Protein AF-A0A1G1PFK1-F1 (afdb_monomer)

Sequence (217 aa):
MRKALENASRHFDGNDRLTVNTLEAVYGQENSFGVLLGTHGASGAAGHFQFRATTAREYNLHVSKNNDQRFDIDYASSAAARHLKNLDNMFSRKTTVWGTSETVAVKDARERYKFVLGAYNGGQRYVADAQRLAEKAGKNPRLWADVQAFLESADTPESTADQMRQYVETVPLYEIEFAQKSPADKRLKAKEPRREQYSCAKGHWVTIDDHPVYICA

Structure (mmCIF, N/CA/C/O backbone):
data_AF-A0A1G1PFK1-F1
#
_entry.id   AF-A0A1G1PFK1-F1
#
loop_
_atom_site.group_PDB
_atom_site.id
_atom_site.type_symbol
_atom_site.label_atom_id
_atom_site.label_alt_id
_atom_site.label_comp_id
_atom_site.label_asym_id
_atom_site.label_entity_id
_atom_site.label_seq_id
_atom_site.pdbx_PDB_ins_code
_atom_site.Cartn_x
_atom_site.Cartn_y
_atom_site.Cartn_z
_atom_site.occupancy
_atom_site.B_iso_or_equiv
_atom_site.auth_seq_id
_atom_site.auth_comp_id
_atom_site.auth_asym_id
_atom_site.auth_atom_id
_atom_site.pdbx_PDB_model_num
ATOM 1 N N . MET A 1 1 ? 5.612 -6.607 -17.346 1.00 84.88 1 MET A N 1
ATOM 2 C CA . MET A 1 1 ? 4.468 -6.401 -16.426 1.00 84.88 1 MET A CA 1
ATOM 3 C C . MET A 1 1 ? 4.059 -7.652 -15.645 1.00 84.88 1 MET A C 1
ATOM 5 O O . MET A 1 1 ? 4.524 -7.773 -14.528 1.00 84.88 1 MET A O 1
ATOM 9 N N . ARG A 1 2 ? 3.273 -8.614 -16.172 1.00 89.81 2 ARG A N 1
ATOM 10 C CA . ARG A 1 2 ? 2.783 -9.773 -15.372 1.00 89.81 2 ARG A CA 1
ATOM 11 C C . ARG A 1 2 ? 3.876 -10.489 -14.567 1.00 89.81 2 ARG A C 1
ATOM 13 O O . ARG A 1 2 ? 3.731 -10.660 -13.366 1.00 89.81 2 ARG A O 1
ATOM 20 N N . LYS A 1 3 ? 4.988 -10.848 -15.221 1.00 91.12 3 LYS A N 1
ATOM 21 C CA . LYS A 1 3 ? 6.134 -11.513 -14.572 1.00 91.12 3 LYS A CA 1
ATOM 22 C C . LYS A 1 3 ? 6.751 -10.681 -13.438 1.00 91.12 3 LYS A C 1
ATOM 24 O O . LYS A 1 3 ? 7.205 -11.255 -12.456 1.00 91.12 3 LYS A O 1
ATOM 29 N N . ALA A 1 4 ? 6.751 -9.355 -13.569 1.00 91.44 4 ALA A N 1
ATOM 30 C CA . ALA A 1 4 ? 7.257 -8.436 -12.551 1.00 91.44 4 ALA A CA 1
ATOM 31 C C . ALA A 1 4 ? 6.374 -8.467 -11.299 1.00 91.44 4 ALA A C 1
ATOM 33 O O . ALA A 1 4 ? 6.872 -8.675 -10.198 1.00 91.44 4 ALA A O 1
ATOM 34 N N . LEU A 1 5 ? 5.051 -8.378 -11.476 1.00 94.56 5 LEU A N 1
ATOM 35 C CA . LEU A 1 5 ? 4.070 -8.457 -10.385 1.00 94.56 5 LEU A CA 1
ATOM 36 C C . LEU A 1 5 ? 4.095 -9.836 -9.706 1.00 94.56 5 LEU A C 1
ATOM 38 O O . LEU A 1 5 ? 4.108 -9.946 -8.482 1.00 94.56 5 LEU A O 1
ATOM 42 N N . GLU A 1 6 ? 4.171 -10.899 -10.506 1.00 94.25 6 GLU A N 1
ATOM 43 C CA . GLU A 1 6 ? 4.377 -12.278 -10.057 1.00 94.25 6 GLU A CA 1
ATOM 44 C C . GLU A 1 6 ? 5.640 -12.420 -9.197 1.00 94.25 6 GLU A C 1
ATOM 46 O O . GLU A 1 6 ? 5.596 -13.001 -8.110 1.00 94.25 6 GLU A O 1
ATOM 51 N N . ASN A 1 7 ? 6.767 -11.872 -9.651 1.00 92.44 7 ASN A N 1
ATOM 52 C CA . ASN A 1 7 ? 8.015 -11.895 -8.897 1.00 92.44 7 ASN A CA 1
ATOM 53 C C . ASN A 1 7 ? 7.932 -11.043 -7.628 1.00 92.44 7 ASN A C 1
ATOM 55 O O . ASN A 1 7 ? 8.346 -11.508 -6.571 1.00 92.44 7 ASN A O 1
ATOM 59 N N . ALA A 1 8 ? 7.359 -9.845 -7.697 1.00 94.62 8 ALA A N 1
ATOM 60 C CA . ALA A 1 8 ? 7.184 -8.971 -6.545 1.00 94.62 8 ALA A CA 1
ATOM 61 C C . ALA A 1 8 ? 6.289 -9.599 -5.466 1.00 94.62 8 ALA A C 1
ATOM 63 O O . ALA A 1 8 ? 6.541 -9.417 -4.276 1.00 94.62 8 ALA A O 1
ATOM 64 N N . SER A 1 9 ? 5.307 -10.422 -5.855 1.00 95.88 9 SER A N 1
ATOM 65 C CA . SER A 1 9 ? 4.438 -11.134 -4.907 1.00 95.88 9 SER A CA 1
ATOM 66 C C . SER A 1 9 ? 5.187 -12.072 -3.949 1.00 95.88 9 SER A C 1
ATOM 68 O O . SER A 1 9 ? 4.645 -12.429 -2.908 1.00 95.88 9 SER A O 1
ATOM 70 N N . ARG A 1 10 ? 6.449 -12.420 -4.244 1.00 94.56 10 ARG A N 1
ATOM 71 C CA . ARG A 1 10 ? 7.357 -13.167 -3.351 1.00 94.56 10 ARG A CA 1
ATOM 72 C C . ARG A 1 10 ? 7.697 -12.427 -2.054 1.00 94.56 10 ARG A C 1
ATOM 74 O O . ARG A 1 10 ? 8.238 -13.035 -1.140 1.00 94.56 10 ARG A O 1
ATOM 81 N N . HIS A 1 11 ? 7.423 -11.124 -1.975 1.00 94.75 11 HIS A N 1
ATOM 82 C CA . HIS A 1 11 ? 7.541 -10.356 -0.732 1.00 94.75 11 HIS A CA 1
ATOM 83 C C . HIS A 1 11 ? 6.364 -10.569 0.231 1.00 94.75 11 HIS A C 1
ATOM 85 O O . HIS A 1 11 ? 6.435 -10.119 1.375 1.00 94.75 11 HIS A O 1
ATOM 91 N N . PHE A 1 12 ? 5.299 -11.237 -0.215 1.00 94.50 12 PHE A N 1
ATOM 92 C CA . PHE A 1 12 ? 4.202 -11.682 0.639 1.00 94.50 12 PHE A CA 1
ATOM 93 C C . PHE A 1 12 ? 4.441 -13.113 1.124 1.00 94.50 12 PHE A C 1
ATOM 95 O O . PHE A 1 12 ? 5.242 -13.843 0.550 1.00 94.50 12 PHE A O 1
ATOM 102 N N . ASP A 1 13 ? 3.704 -13.534 2.146 1.00 88.12 13 ASP A N 1
ATOM 103 C CA . ASP A 1 13 ? 3.750 -14.874 2.722 1.00 88.12 13 ASP A CA 1
ATOM 104 C C . ASP A 1 13 ? 2.346 -15.501 2.864 1.00 88.12 13 ASP A C 1
ATOM 106 O O . ASP A 1 13 ? 1.324 -14.961 2.420 1.00 88.12 13 ASP A O 1
ATOM 110 N N . GLY A 1 14 ? 2.289 -16.712 3.427 1.00 84.25 14 GLY A N 1
ATOM 111 C CA . GLY A 1 14 ? 1.049 -17.475 3.597 1.00 84.25 14 GLY A CA 1
ATOM 112 C C . GLY A 1 14 ? 0.028 -16.834 4.545 1.00 84.25 14 GLY A C 1
ATOM 113 O O . GLY A 1 14 ? -1.165 -17.074 4.376 1.00 84.25 14 GLY A O 1
ATOM 114 N N . ASN A 1 15 ? 0.473 -15.998 5.485 1.00 85.31 15 ASN A N 1
ATOM 115 C CA . ASN A 1 15 ? -0.390 -15.304 6.441 1.00 85.31 15 ASN A CA 1
ATOM 116 C C . ASN A 1 15 ? -0.971 -14.006 5.863 1.00 85.31 15 ASN A C 1
ATOM 118 O O . ASN A 1 15 ? -1.931 -13.461 6.412 1.00 85.31 15 ASN A O 1
ATOM 122 N N . ASP A 1 16 ? -0.416 -13.518 4.753 1.00 88.38 16 ASP A N 1
ATOM 123 C CA . ASP A 1 16 ? -0.898 -12.308 4.103 1.00 88.38 16 ASP A CA 1
ATOM 124 C C . ASP A 1 16 ? -2.193 -12.534 3.326 1.00 88.38 16 ASP A C 1
ATOM 126 O O . ASP A 1 16 ? -2.322 -13.459 2.512 1.00 88.38 16 ASP A O 1
ATOM 130 N N . ARG A 1 17 ? -3.112 -11.575 3.477 1.00 92.44 17 ARG A N 1
ATOM 131 C CA . ARG A 1 17 ? -4.251 -11.390 2.567 1.00 92.44 17 ARG A CA 1
ATOM 132 C C . ARG A 1 17 ? -3.819 -10.853 1.195 1.00 92.44 17 ARG A C 1
ATOM 134 O O . ARG A 1 17 ? -4.579 -10.989 0.235 1.00 92.44 17 ARG A O 1
ATOM 141 N N . LEU A 1 18 ? -2.619 -10.275 1.122 1.00 95.69 18 LEU A N 1
ATOM 142 C CA . LEU A 1 18 ? -2.000 -9.715 -0.076 1.00 95.69 18 LEU A CA 1
ATOM 143 C C . LEU A 1 18 ? -1.609 -10.825 -1.062 1.00 95.69 18 LEU A C 1
ATOM 145 O O . LEU A 1 18 ? -1.110 -11.892 -0.681 1.00 95.69 18 LEU A O 1
ATOM 149 N N . THR A 1 19 ? -1.843 -10.573 -2.347 1.00 95.44 19 THR A N 1
ATOM 150 C CA . THR A 1 19 ? -1.538 -11.508 -3.437 1.00 95.44 19 THR A CA 1
ATOM 151 C C . THR A 1 19 ? -0.991 -10.777 -4.661 1.00 95.44 19 THR A C 1
ATOM 153 O O . THR A 1 19 ? -0.984 -9.550 -4.723 1.00 95.44 19 THR A O 1
ATOM 156 N N . VAL A 1 20 ? -0.573 -11.526 -5.685 1.00 96.62 20 VAL A N 1
ATOM 157 C CA . VAL A 1 20 ? -0.272 -10.928 -6.995 1.00 96.62 20 VAL A CA 1
ATOM 158 C C . VAL A 1 20 ? -1.469 -10.161 -7.573 1.00 96.62 20 VAL A C 1
ATOM 160 O O . VAL A 1 20 ? -1.267 -9.109 -8.166 1.00 96.62 20 VAL A O 1
ATOM 163 N N . ASN A 1 21 ? -2.710 -10.605 -7.330 1.00 96.56 21 ASN A N 1
ATOM 164 C CA . ASN A 1 21 ? -3.897 -9.883 -7.795 1.00 96.56 21 ASN A CA 1
ATOM 165 C C . ASN A 1 21 ? -4.091 -8.555 -7.047 1.00 96.56 21 ASN A C 1
ATOM 167 O O . ASN A 1 21 ? -4.587 -7.601 -7.634 1.00 96.56 21 ASN A O 1
ATOM 171 N N . THR A 1 22 ? -3.643 -8.458 -5.790 1.00 96.75 22 THR A N 1
ATOM 172 C CA . THR A 1 22 ? -3.569 -7.174 -5.077 1.00 96.75 22 THR A CA 1
ATOM 173 C C . THR A 1 22 ? -2.615 -6.212 -5.787 1.00 96.75 22 THR A C 1
ATOM 175 O O . THR A 1 22 ? -2.958 -5.054 -5.992 1.00 96.75 22 THR A O 1
ATOM 178 N N . LEU A 1 23 ? -1.437 -6.689 -6.211 1.00 96.69 23 LEU A N 1
ATOM 179 C CA . LEU A 1 23 ? -0.478 -5.869 -6.961 1.00 96.69 23 LEU A CA 1
ATOM 180 C C . LEU A 1 23 ? -1.021 -5.453 -8.331 1.00 96.69 23 LEU A C 1
ATOM 182 O O . LEU A 1 23 ? -0.838 -4.306 -8.720 1.00 96.69 23 LEU A O 1
ATOM 186 N N . GLU A 1 24 ? -1.700 -6.352 -9.048 1.00 96.00 24 GLU A N 1
ATOM 187 C CA . GLU A 1 24 ? -2.364 -6.034 -10.321 1.00 96.00 24 GLU A CA 1
ATOM 188 C C . GLU A 1 24 ? -3.463 -4.980 -10.145 1.00 96.00 24 GLU A C 1
ATOM 190 O O . GLU A 1 24 ? -3.538 -4.042 -10.936 1.00 96.00 24 GLU A O 1
ATOM 195 N N . ALA A 1 25 ? -4.273 -5.102 -9.092 1.00 96.56 25 ALA A N 1
ATOM 196 C CA . ALA A 1 25 ? -5.346 -4.166 -8.787 1.00 96.56 25 ALA A CA 1
ATOM 197 C C . ALA A 1 25 ? -4.813 -2.775 -8.422 1.00 96.56 25 ALA A C 1
ATOM 199 O O . ALA A 1 25 ? -5.259 -1.782 -8.993 1.00 96.56 25 ALA A O 1
ATOM 200 N N . VAL A 1 26 ? -3.817 -2.706 -7.532 1.00 96.19 26 VAL A N 1
ATOM 201 C CA . VAL A 1 26 ? -3.127 -1.455 -7.185 1.00 96.19 26 VAL A CA 1
ATOM 202 C C . VAL A 1 26 ? -2.487 -0.844 -8.431 1.00 96.19 26 VAL A C 1
ATOM 204 O O . VAL A 1 26 ? -2.721 0.319 -8.729 1.00 96.19 26 VAL A O 1
ATOM 207 N N . TYR A 1 27 ? -1.745 -1.623 -9.220 1.00 93.88 27 TYR A N 1
ATOM 208 C CA . TYR A 1 27 ? -1.105 -1.126 -10.440 1.00 93.88 27 TYR A CA 1
ATOM 209 C C . TYR A 1 27 ? -2.117 -0.587 -11.470 1.00 93.88 27 TYR A C 1
ATOM 211 O O . TYR A 1 27 ? -1.890 0.446 -12.105 1.00 93.88 27 TYR A O 1
ATOM 219 N N . GLY A 1 28 ? -3.263 -1.258 -11.611 1.00 90.81 28 GLY A N 1
ATOM 220 C CA . GLY A 1 28 ? -4.371 -0.793 -12.440 1.00 90.81 28 GLY A CA 1
ATOM 221 C C . GLY A 1 28 ? -4.975 0.515 -11.949 1.00 90.81 28 GLY A C 1
ATOM 222 O O . GLY A 1 28 ? -5.181 1.425 -12.749 1.00 90.81 28 GLY A O 1
ATOM 223 N N . GLN A 1 29 ? -5.211 0.626 -10.643 1.00 91.81 29 GLN A N 1
ATOM 224 C CA . GLN A 1 29 ? -5.795 1.818 -10.036 1.00 91.81 29 GLN A CA 1
ATOM 225 C C . GLN A 1 29 ? -4.848 3.024 -10.073 1.00 91.81 29 GLN A C 1
ATOM 227 O O . GLN A 1 29 ? -5.296 4.129 -10.358 1.00 91.81 29 GLN A O 1
ATOM 232 N N . GLU A 1 30 ? -3.551 2.825 -9.821 1.00 85.12 30 GLU A N 1
ATOM 233 C CA . GLU A 1 30 ? -2.570 3.918 -9.776 1.00 85.12 30 GLU A CA 1
ATOM 234 C C . GLU A 1 30 ? -2.278 4.512 -11.155 1.00 85.12 30 GLU A C 1
ATOM 236 O O . GLU A 1 30 ? -2.020 5.705 -11.289 1.00 85.12 30 GLU A O 1
ATOM 241 N N . ASN A 1 31 ? -2.248 3.682 -12.197 1.00 78.50 31 ASN A N 1
ATOM 242 C CA . ASN A 1 31 ? -1.617 4.090 -13.451 1.00 78.50 31 ASN A CA 1
ATOM 243 C C . ASN A 1 31 ? -2.352 3.592 -14.701 1.00 78.50 31 ASN A C 1
ATOM 245 O O . ASN A 1 31 ? -1.830 3.678 -15.810 1.00 78.50 31 ASN A O 1
ATOM 249 N N . SER A 1 32 ? -3.557 3.030 -14.568 1.00 77.62 32 SER A N 1
ATOM 250 C CA . SER A 1 32 ? -4.270 2.437 -15.713 1.00 77.62 32 SER A CA 1
ATOM 251 C C . SER A 1 32 ? -3.366 1.492 -16.523 1.00 77.62 32 SER A C 1
ATOM 253 O O . SER A 1 32 ? -3.354 1.512 -17.749 1.00 77.62 32 SER A O 1
ATOM 255 N N . PHE A 1 33 ? -2.545 0.703 -15.823 1.00 68.75 33 PHE A N 1
ATOM 256 C CA . PHE A 1 33 ? -1.546 -0.206 -16.395 1.00 68.75 33 PHE A CA 1
ATOM 257 C C . PHE A 1 33 ? -0.354 0.429 -17.134 1.00 68.75 33 PHE A C 1
ATOM 259 O O . PHE A 1 33 ? 0.292 -0.245 -17.937 1.00 68.75 33 PHE A O 1
ATOM 266 N N . GLY A 1 34 ? 0.030 1.661 -16.791 1.00 61.84 34 GLY A N 1
ATOM 267 C CA . GLY A 1 34 ? 1.227 2.325 -17.328 1.00 61.84 34 GLY A CA 1
ATOM 268 C C . GLY A 1 34 ? 0.920 3.423 -18.344 1.00 61.84 34 GLY A C 1
ATOM 269 O O . GLY A 1 34 ? 1.806 3.837 -19.084 1.00 61.84 34 GLY A O 1
ATOM 270 N N . VAL A 1 35 ? -0.328 3.888 -18.394 1.00 69.62 35 VAL A N 1
ATOM 271 C CA . VAL A 1 35 ? -0.773 4.960 -19.296 1.00 69.62 35 VAL A CA 1
ATOM 272 C C . VAL A 1 35 ? -0.483 6.345 -18.703 1.00 69.62 35 VAL A C 1
ATOM 274 O O . VAL A 1 35 ? -0.273 7.306 -19.438 1.00 69.62 35 VAL A O 1
ATOM 277 N N . LEU A 1 36 ? -0.431 6.460 -17.376 1.00 76.31 36 LEU A N 1
ATOM 278 C CA . LEU A 1 36 ? -0.321 7.711 -16.622 1.00 76.31 36 LEU A CA 1
ATOM 279 C C . LEU A 1 36 ? 0.959 7.756 -15.768 1.00 76.31 36 LEU A C 1
ATOM 281 O O . LEU A 1 36 ? 0.923 8.088 -14.588 1.00 76.31 36 LEU A O 1
ATOM 285 N N . LEU A 1 37 ? 2.115 7.422 -16.352 1.00 75.69 37 LEU A N 1
ATOM 286 C CA . LEU A 1 37 ? 3.398 7.307 -15.634 1.00 75.69 37 LEU A CA 1
ATOM 287 C C . LEU A 1 37 ? 3.939 8.635 -15.069 1.00 75.69 37 LEU A C 1
ATOM 289 O O . LEU A 1 37 ? 4.766 8.617 -14.162 1.00 75.69 37 LEU A O 1
ATOM 293 N N . GLY A 1 38 ? 3.478 9.791 -15.547 1.00 80.56 38 GLY A N 1
ATOM 294 C CA . GLY A 1 38 ? 4.014 11.088 -15.124 1.00 80.56 38 GLY A CA 1
ATOM 295 C C . GLY A 1 38 ? 5.434 11.338 -15.650 1.00 80.56 38 GLY A C 1
ATOM 296 O O . GLY A 1 38 ? 5.809 10.832 -16.705 1.00 80.56 38 GLY A O 1
ATOM 297 N N . THR A 1 39 ? 6.225 12.138 -14.927 1.00 79.19 39 THR A N 1
ATOM 298 C CA . THR A 1 39 ? 7.530 12.638 -15.404 1.00 79.19 39 THR A CA 1
ATOM 299 C C . THR A 1 39 ? 8.693 12.138 -14.545 1.00 79.19 39 THR A C 1
ATOM 301 O O . THR A 1 39 ? 8.645 12.214 -13.315 1.00 79.19 39 THR A O 1
ATOM 304 N N . HIS A 1 40 ? 9.774 11.686 -15.187 1.00 75.56 40 HIS A N 1
ATOM 305 C CA . HIS A 1 40 ? 11.005 11.263 -14.510 1.00 75.56 40 HIS A CA 1
ATOM 306 C C . HIS A 1 40 ? 11.600 12.359 -13.617 1.00 75.56 40 HIS A C 1
ATOM 308 O O . HIS A 1 40 ? 11.618 13.545 -13.956 1.00 75.56 40 HIS A O 1
ATOM 314 N N . GLY A 1 41 ? 12.119 11.957 -12.457 1.00 69.50 41 GLY A N 1
ATOM 315 C CA . GLY A 1 41 ? 12.778 12.835 -11.493 1.00 69.50 41 GLY A CA 1
ATOM 316 C C . GLY A 1 41 ? 11.847 13.818 -10.775 1.00 69.50 41 GLY A C 1
ATOM 317 O O . GLY A 1 41 ? 12.330 14.625 -9.977 1.00 69.50 41 GLY A O 1
ATOM 318 N N . ALA A 1 42 ? 10.533 13.769 -11.022 1.00 79.81 42 ALA A N 1
ATOM 319 C CA . ALA A 1 42 ? 9.564 14.636 -10.359 1.00 79.81 42 ALA A CA 1
ATOM 320 C C . ALA A 1 42 ? 9.500 14.357 -8.848 1.00 79.81 42 ALA A C 1
ATOM 322 O O . ALA A 1 42 ? 9.568 13.205 -8.414 1.00 79.81 42 ALA A O 1
ATOM 323 N N . SER A 1 43 ? 9.331 15.408 -8.041 1.00 79.75 43 SER A N 1
ATOM 324 C CA . SER A 1 43 ? 9.130 15.285 -6.589 1.00 79.75 43 SER A CA 1
ATOM 325 C C . SER A 1 43 ? 7.781 14.650 -6.234 1.00 79.75 43 SER A C 1
ATOM 327 O O . SER A 1 43 ? 7.668 13.982 -5.204 1.00 79.75 43 SER A O 1
ATOM 329 N N . GLY A 1 44 ? 6.781 14.847 -7.098 1.00 85.81 44 GLY A N 1
ATOM 330 C CA . GLY A 1 44 ? 5.445 14.272 -6.985 1.00 85.81 44 GLY A CA 1
ATOM 331 C C . GLY A 1 44 ? 5.392 12.764 -7.239 1.00 85.81 44 GLY A C 1
ATOM 332 O O . GLY A 1 44 ? 6.414 12.107 -7.453 1.00 85.81 44 GLY A O 1
ATOM 333 N N . ALA A 1 45 ? 4.171 12.234 -7.185 1.00 88.44 45 ALA A N 1
ATOM 334 C CA . ALA A 1 45 ? 3.844 10.871 -7.585 1.00 88.44 45 ALA A CA 1
ATOM 335 C C . ALA A 1 45 ? 4.211 10.639 -9.061 1.00 88.44 45 ALA A C 1
ATOM 337 O O . ALA A 1 45 ? 3.935 11.495 -9.902 1.00 88.44 45 ALA A O 1
ATOM 338 N N . ALA A 1 46 ? 4.901 9.534 -9.352 1.00 90.31 46 ALA A N 1
ATOM 339 C CA . ALA A 1 46 ? 5.280 9.157 -10.711 1.00 90.31 46 ALA A CA 1
ATOM 340 C C . ALA A 1 46 ? 5.603 7.659 -10.814 1.00 90.31 46 ALA A C 1
ATOM 342 O O . ALA A 1 46 ? 5.770 6.961 -9.807 1.00 90.31 46 ALA A O 1
ATOM 343 N N . GLY A 1 47 ? 5.760 7.193 -12.048 1.00 90.56 47 GLY A N 1
ATOM 344 C CA . GLY A 1 47 ? 6.102 5.828 -12.399 1.00 90.56 47 GLY A CA 1
ATOM 345 C C . GLY A 1 47 ? 4.956 4.845 -12.178 1.00 90.56 47 GLY A C 1
ATOM 346 O O . GLY A 1 47 ? 3.811 5.215 -11.921 1.00 90.56 47 GLY A O 1
ATOM 347 N N . HIS A 1 48 ? 5.267 3.559 -12.289 1.00 90.94 48 HIS A N 1
ATOM 348 C CA . HIS A 1 48 ? 4.290 2.475 -12.379 1.00 90.94 48 HIS A CA 1
ATOM 349 C C . HIS A 1 48 ? 3.266 2.450 -11.237 1.00 90.94 48 HIS A C 1
ATOM 351 O O . HIS A 1 48 ? 2.091 2.205 -11.478 1.00 90.94 48 HIS A O 1
ATOM 357 N N . PHE A 1 49 ? 3.693 2.770 -10.019 1.00 93.75 49 PHE A N 1
ATOM 358 C CA . PHE A 1 49 ? 2.861 2.732 -8.813 1.00 93.75 49 PHE A CA 1
ATOM 359 C C . PHE A 1 49 ? 2.632 4.116 -8.194 1.00 93.75 49 PHE A C 1
ATOM 361 O O . PHE A 1 49 ? 2.284 4.201 -7.022 1.00 93.75 49 PHE A O 1
ATOM 368 N N . GLN A 1 50 ? 2.883 5.193 -8.954 1.00 91.94 50 GLN A N 1
ATOM 369 C CA . GLN A 1 50 ? 2.676 6.579 -8.514 1.00 91.94 50 GLN A CA 1
ATOM 370 C C . GLN A 1 50 ? 3.376 6.929 -7.187 1.00 91.94 50 GLN A C 1
ATOM 372 O O . GLN A 1 50 ? 2.906 7.742 -6.391 1.00 91.94 50 GLN A O 1
ATOM 377 N N . PHE A 1 51 ? 4.566 6.371 -6.942 1.00 91.44 51 PHE A N 1
ATOM 378 C CA . PHE A 1 51 ? 5.306 6.702 -5.728 1.00 91.44 51 PHE A CA 1
ATOM 379 C C . PHE A 1 51 ? 5.779 8.150 -5.733 1.00 91.44 51 PHE A C 1
ATOM 381 O O . PHE A 1 51 ? 6.433 8.619 -6.673 1.00 91.44 51 PHE A O 1
ATOM 388 N N . ARG A 1 52 ? 5.555 8.838 -4.609 1.00 91.06 52 ARG A N 1
ATOM 389 C CA . ARG A 1 52 ? 6.305 10.054 -4.282 1.00 91.06 52 ARG A CA 1
ATOM 390 C C . ARG A 1 52 ? 7.791 9.723 -4.199 1.00 91.06 52 ARG A C 1
ATOM 392 O O . ARG A 1 52 ? 8.172 8.638 -3.757 1.00 91.06 52 ARG A O 1
ATOM 399 N N . ALA A 1 53 ? 8.641 10.681 -4.559 1.00 91.25 53 ALA A N 1
ATOM 400 C CA . ALA A 1 53 ? 10.088 10.475 -4.552 1.00 91.25 53 ALA A CA 1
ATOM 401 C C . ALA A 1 53 ? 10.635 10.073 -3.165 1.00 91.25 53 ALA A C 1
ATOM 403 O O . ALA A 1 53 ? 11.626 9.354 -3.075 1.00 91.25 53 ALA A O 1
ATOM 404 N N . THR A 1 54 ? 10.003 10.522 -2.077 1.00 91.12 54 THR A N 1
ATOM 405 C CA . THR A 1 54 ? 10.358 10.137 -0.701 1.00 91.12 54 THR A CA 1
ATOM 406 C C . THR A 1 54 ? 10.035 8.672 -0.416 1.00 91.12 54 THR A C 1
ATOM 408 O O . THR A 1 54 ? 10.921 7.939 0.009 1.00 91.12 54 THR A O 1
ATOM 411 N N . THR A 1 55 ? 8.812 8.227 -0.722 1.00 91.81 55 THR A N 1
ATOM 412 C CA . THR A 1 55 ? 8.377 6.831 -0.560 1.00 91.81 55 THR A CA 1
ATOM 413 C C . THR A 1 55 ? 9.211 5.892 -1.426 1.00 91.81 55 THR A C 1
ATOM 415 O O . THR A 1 55 ? 9.689 4.870 -0.952 1.00 91.81 55 THR A O 1
ATOM 418 N N . ALA A 1 56 ? 9.469 6.261 -2.681 1.00 93.62 56 ALA A N 1
ATOM 419 C CA . ALA A 1 56 ? 10.327 5.479 -3.566 1.00 93.62 56 ALA A CA 1
ATOM 420 C C . ALA A 1 56 ? 11.715 5.237 -2.942 1.00 93.62 56 ALA A C 1
ATOM 422 O O . ALA A 1 56 ? 12.183 4.099 -2.897 1.00 93.62 56 ALA A O 1
ATOM 423 N N . ARG A 1 57 ? 12.340 6.280 -2.379 1.00 92.88 57 ARG A N 1
ATOM 424 C CA . ARG A 1 57 ? 13.636 6.162 -1.692 1.00 92.88 57 ARG A CA 1
ATOM 425 C C . ARG A 1 57 ? 13.561 5.357 -0.393 1.00 92.88 57 ARG A C 1
ATOM 427 O O . ARG A 1 57 ? 14.495 4.613 -0.117 1.00 92.88 57 ARG A O 1
ATOM 434 N N . GLU A 1 58 ? 12.469 5.451 0.369 1.00 92.62 58 GLU A N 1
ATOM 435 C CA . GLU A 1 58 ? 12.228 4.606 1.555 1.00 92.62 58 GLU A CA 1
ATOM 436 C C . GLU A 1 58 ? 12.260 3.109 1.196 1.00 92.62 58 GLU A C 1
ATOM 438 O O . GLU A 1 58 ? 12.795 2.296 1.947 1.00 92.62 58 GLU A O 1
ATOM 443 N N . TYR A 1 59 ? 11.781 2.754 -0.000 1.00 93.62 59 TYR A N 1
ATOM 444 C CA . TYR A 1 59 ? 11.843 1.396 -0.547 1.00 93.62 59 TYR A CA 1
ATOM 445 C C . TYR A 1 59 ? 13.054 1.157 -1.464 1.00 93.62 59 TYR A C 1
ATOM 447 O O . TYR A 1 59 ? 13.050 0.239 -2.287 1.00 93.62 59 TYR A O 1
ATOM 455 N N . ASN A 1 60 ? 14.133 1.919 -1.264 1.00 92.69 60 ASN A N 1
ATOM 456 C CA . ASN A 1 60 ? 15.432 1.770 -1.928 1.00 92.69 60 ASN A CA 1
ATOM 457 C C . ASN A 1 60 ? 15.407 1.938 -3.454 1.00 92.69 60 ASN A C 1
ATOM 459 O O . ASN A 1 60 ? 16.260 1.386 -4.144 1.00 92.69 60 ASN A O 1
ATOM 463 N N . LEU A 1 61 ? 14.457 2.705 -3.989 1.00 89.19 61 LEU A N 1
ATOM 464 C CA . LEU A 1 61 ? 14.496 3.113 -5.389 1.00 89.19 61 LEU A CA 1
ATOM 465 C C . LEU A 1 61 ? 15.391 4.338 -5.560 1.00 89.19 61 LEU A C 1
ATOM 467 O O . LEU A 1 61 ? 15.297 5.323 -4.819 1.00 89.19 61 LEU A O 1
ATOM 471 N N . HIS A 1 62 ? 16.226 4.305 -6.590 1.00 89.19 62 HIS A N 1
ATOM 472 C CA . HIS A 1 62 ? 16.953 5.472 -7.049 1.00 89.19 62 HIS A CA 1
ATOM 473 C C . HIS A 1 62 ? 16.014 6.398 -7.832 1.00 89.19 62 HIS A C 1
ATOM 475 O O . HIS A 1 62 ? 15.346 5.976 -8.774 1.00 89.19 62 HIS A O 1
ATOM 481 N N . VAL A 1 63 ? 15.978 7.675 -7.438 1.00 89.75 63 VAL A N 1
ATOM 482 C CA . VAL A 1 63 ? 15.119 8.700 -8.048 1.00 89.75 63 VAL A CA 1
ATOM 483 C C . VAL A 1 63 ? 15.947 9.938 -8.374 1.00 89.75 63 VAL A C 1
ATOM 485 O O . VAL A 1 63 ? 16.285 10.728 -7.483 1.00 89.75 63 VAL A O 1
ATOM 488 N N . SER A 1 64 ? 16.244 10.104 -9.659 1.00 86.25 64 SER A N 1
ATOM 489 C CA . SER A 1 64 ? 16.903 11.255 -10.277 1.00 86.25 64 SER A CA 1
ATOM 490 C C . SER A 1 64 ? 16.319 11.502 -11.676 1.00 86.25 64 SER A C 1
ATOM 492 O O . SER A 1 64 ? 15.487 10.738 -12.150 1.00 86.25 64 SER A O 1
ATOM 494 N N . LYS A 1 65 ? 16.756 12.564 -12.363 1.00 81.88 65 LYS A N 1
ATOM 495 C CA . LYS A 1 65 ? 16.333 12.817 -13.753 1.00 81.88 65 LYS A CA 1
ATOM 496 C C . LYS A 1 65 ? 16.859 11.775 -14.750 1.00 81.88 65 LYS A C 1
ATOM 498 O O . LYS A 1 65 ? 16.192 11.518 -15.740 1.00 81.88 65 LYS A O 1
ATOM 503 N N . ASN A 1 66 ? 18.034 11.198 -14.492 1.00 79.31 66 ASN A N 1
ATOM 504 C CA . ASN A 1 66 ? 18.728 10.309 -15.438 1.00 79.31 66 ASN A CA 1
ATOM 505 C C . ASN A 1 66 ? 18.503 8.820 -15.128 1.00 79.31 66 ASN A C 1
ATOM 507 O O . ASN A 1 66 ? 18.726 7.952 -15.968 1.00 79.31 66 ASN A O 1
ATOM 511 N N . ASN A 1 67 ? 18.079 8.528 -13.902 1.00 82.12 67 ASN A N 1
ATOM 512 C CA . ASN A 1 67 ? 17.725 7.201 -13.438 1.00 82.12 67 ASN A CA 1
ATOM 513 C C . ASN A 1 67 ? 16.568 7.357 -12.450 1.00 82.12 67 ASN A C 1
ATOM 515 O O . ASN A 1 67 ? 16.744 7.938 -11.378 1.00 82.12 67 ASN A O 1
ATOM 519 N N . ASP A 1 68 ? 15.383 6.890 -12.822 1.00 87.88 68 ASP A N 1
ATOM 520 C CA . ASP A 1 68 ? 14.205 6.920 -11.961 1.00 87.88 68 ASP A CA 1
ATOM 521 C C . ASP A 1 68 ? 13.557 5.541 -11.952 1.00 87.88 68 ASP A C 1
ATOM 523 O O . ASP A 1 68 ? 12.740 5.205 -12.806 1.00 87.88 68 ASP A O 1
ATOM 527 N N . GLN A 1 69 ? 13.924 4.735 -10.959 1.00 91.25 69 GLN A N 1
ATOM 528 C CA . GLN A 1 69 ? 13.480 3.347 -10.843 1.00 91.25 69 GLN A CA 1
ATOM 529 C C . GLN A 1 69 ? 11.986 3.215 -10.504 1.00 91.25 69 GLN A C 1
ATOM 531 O O . GLN A 1 69 ? 11.471 2.103 -10.444 1.00 91.25 69 GLN A O 1
ATOM 536 N N . ARG A 1 70 ? 11.249 4.323 -10.328 1.00 92.62 70 ARG A N 1
ATOM 537 C CA . ARG A 1 70 ? 9.776 4.286 -10.310 1.00 92.62 70 ARG A CA 1
ATOM 538 C C . ARG A 1 70 ? 9.194 3.888 -11.670 1.00 92.62 70 ARG A C 1
ATOM 540 O O . ARG A 1 70 ? 8.078 3.374 -11.719 1.00 92.62 70 ARG A O 1
ATOM 547 N N . PHE A 1 71 ? 9.933 4.132 -12.751 1.00 90.62 71 PHE A N 1
ATOM 548 C CA . PHE A 1 71 ? 9.551 3.810 -14.128 1.00 90.62 71 PHE A CA 1
ATOM 549 C C . PHE A 1 71 ? 10.036 2.427 -14.569 1.00 90.62 71 PHE A C 1
ATOM 551 O O . PHE A 1 71 ? 9.742 2.009 -15.677 1.00 90.62 71 PHE A O 1
ATOM 558 N N . ASP A 1 72 ? 10.718 1.688 -13.693 1.00 89.56 72 ASP A N 1
ATOM 559 C CA . ASP A 1 72 ? 11.016 0.281 -13.928 1.00 89.56 72 ASP A CA 1
ATOM 560 C C . ASP A 1 72 ? 9.974 -0.599 -13.270 1.00 89.56 72 ASP A C 1
ATOM 562 O O . ASP A 1 72 ? 9.738 -0.521 -12.062 1.00 89.56 72 ASP A O 1
ATOM 566 N N . ILE A 1 73 ? 9.346 -1.456 -14.063 1.00 89.44 73 ILE A N 1
ATOM 567 C CA . ILE A 1 73 ? 8.247 -2.267 -13.566 1.00 89.44 73 ILE A CA 1
ATOM 568 C C . ILE A 1 73 ? 8.694 -3.317 -12.543 1.00 89.44 73 ILE A C 1
ATOM 570 O O . ILE A 1 73 ? 7.919 -3.605 -11.636 1.00 89.44 73 ILE A O 1
ATOM 574 N N . ASP A 1 74 ? 9.895 -3.886 -12.629 1.00 89.31 74 ASP A N 1
ATOM 575 C CA . ASP A 1 74 ? 10.384 -4.886 -11.674 1.00 89.31 74 ASP A CA 1
ATOM 576 C C . ASP A 1 74 ? 10.714 -4.235 -10.317 1.00 89.31 74 ASP A C 1
ATOM 578 O O . ASP A 1 74 ? 10.193 -4.662 -9.278 1.00 89.31 74 ASP A O 1
ATOM 582 N N . TYR A 1 75 ? 11.484 -3.145 -10.320 1.00 91.56 75 TYR A N 1
ATOM 583 C CA . TYR A 1 75 ? 11.828 -2.362 -9.133 1.00 91.56 75 TYR A CA 1
ATOM 584 C C . TYR A 1 75 ? 10.600 -1.729 -8.486 1.00 91.56 75 TYR A C 1
ATOM 586 O O . TYR A 1 75 ? 10.406 -1.860 -7.272 1.00 91.56 75 TYR A O 1
ATOM 594 N N . ALA A 1 76 ? 9.738 -1.083 -9.272 1.00 93.31 76 ALA A N 1
ATOM 595 C CA . ALA A 1 76 ? 8.540 -0.444 -8.749 1.00 93.31 76 ALA A CA 1
ATOM 596 C C . ALA A 1 76 ? 7.549 -1.478 -8.188 1.00 93.31 76 ALA A C 1
ATOM 598 O O . ALA A 1 76 ? 7.004 -1.259 -7.107 1.00 93.31 76 ALA A O 1
ATOM 599 N N . SER A 1 77 ? 7.381 -2.638 -8.841 1.00 94.75 77 SER A N 1
ATOM 600 C CA . SER A 1 77 ? 6.540 -3.725 -8.308 1.00 94.75 77 SER A CA 1
ATOM 601 C C . SER A 1 77 ? 7.098 -4.277 -6.997 1.00 94.75 77 SER A C 1
ATOM 603 O O . SER A 1 77 ? 6.350 -4.476 -6.039 1.00 94.75 77 SER A O 1
ATOM 605 N N . SER A 1 78 ? 8.415 -4.500 -6.925 1.00 95.06 78 SER A N 1
ATOM 606 C CA . SER A 1 78 ? 9.097 -4.948 -5.704 1.00 95.06 78 SER A CA 1
ATOM 607 C C . SER A 1 78 ? 8.946 -3.940 -4.558 1.00 95.06 78 SER A C 1
ATOM 609 O O . SER A 1 78 ? 8.651 -4.313 -3.418 1.00 95.06 78 SER A O 1
ATOM 611 N N . ALA A 1 79 ? 9.103 -2.644 -4.841 1.00 95.88 79 ALA A N 1
ATOM 612 C CA . ALA A 1 79 ? 8.856 -1.577 -3.876 1.00 95.88 79 ALA A CA 1
ATOM 613 C C . ALA A 1 79 ? 7.393 -1.560 -3.402 1.00 95.88 79 ALA A C 1
ATOM 615 O O . ALA A 1 79 ? 7.159 -1.520 -2.196 1.00 95.88 79 ALA A O 1
ATOM 616 N N . ALA A 1 80 ? 6.419 -1.691 -4.308 1.00 97.44 80 ALA A N 1
ATOM 617 C CA . ALA A 1 80 ? 4.999 -1.742 -3.960 1.00 97.44 80 ALA A CA 1
ATOM 618 C C . ALA A 1 80 ? 4.635 -2.930 -3.073 1.00 97.44 80 ALA A C 1
ATOM 620 O O . ALA A 1 80 ? 3.959 -2.755 -2.058 1.00 97.44 80 ALA A O 1
ATOM 621 N N . ALA A 1 81 ? 5.138 -4.123 -3.391 1.00 97.56 81 ALA A N 1
ATOM 622 C CA . ALA A 1 81 ? 4.904 -5.302 -2.568 1.00 97.56 81 ALA A CA 1
ATOM 623 C C . ALA A 1 81 ? 5.484 -5.134 -1.156 1.00 97.56 81 ALA A C 1
ATOM 625 O O . ALA A 1 81 ? 4.797 -5.384 -0.164 1.00 97.56 81 ALA A O 1
ATOM 626 N N . ARG A 1 82 ? 6.720 -4.633 -1.043 1.00 97.00 82 ARG A N 1
ATOM 627 C CA . ARG A 1 82 ? 7.334 -4.342 0.262 1.00 97.00 82 ARG A CA 1
ATOM 628 C C . ARG A 1 82 ? 6.570 -3.259 1.021 1.00 97.00 82 ARG A C 1
ATOM 630 O O . ARG A 1 82 ? 6.404 -3.391 2.232 1.00 97.00 82 ARG A O 1
ATOM 637 N N . HIS A 1 83 ? 6.058 -2.240 0.331 1.00 97.81 83 HIS A N 1
ATOM 638 C CA . HIS A 1 83 ? 5.277 -1.182 0.961 1.00 97.81 83 HIS A CA 1
ATOM 639 C C . HIS A 1 83 ? 3.958 -1.693 1.534 1.00 97.81 83 HIS A C 1
ATOM 641 O O . HIS A 1 83 ? 3.698 -1.486 2.721 1.00 97.81 83 HIS A O 1
ATOM 647 N N . LEU A 1 84 ? 3.172 -2.422 0.740 1.00 98.12 84 LEU A N 1
ATOM 648 C CA . LEU A 1 84 ? 1.924 -3.044 1.188 1.00 98.12 84 LEU A CA 1
ATOM 649 C C . LEU A 1 84 ? 2.160 -3.995 2.368 1.00 98.12 84 LEU A C 1
ATOM 651 O O . LEU A 1 84 ? 1.426 -3.943 3.354 1.00 98.12 84 LEU A O 1
ATOM 655 N N . LYS A 1 85 ? 3.215 -4.820 2.310 1.00 97.31 85 LYS A N 1
ATOM 656 C CA . LYS A 1 85 ? 3.582 -5.726 3.409 1.00 97.31 85 LYS A CA 1
ATOM 657 C C . LYS A 1 85 ? 3.950 -4.964 4.682 1.00 97.31 85 LYS A C 1
ATOM 659 O O . LYS A 1 85 ? 3.522 -5.344 5.770 1.00 97.31 85 LYS A O 1
ATOM 664 N N . ASN A 1 86 ? 4.720 -3.882 4.568 1.00 97.12 86 ASN A N 1
ATOM 665 C CA . ASN A 1 86 ? 5.052 -3.037 5.714 1.00 97.12 86 ASN A CA 1
ATOM 666 C C . ASN A 1 86 ? 3.807 -2.406 6.332 1.00 97.12 86 ASN A C 1
ATOM 668 O O . ASN A 1 86 ? 3.676 -2.416 7.553 1.00 97.12 86 ASN A O 1
ATOM 672 N N . LEU A 1 87 ? 2.881 -1.909 5.512 1.00 97.69 87 LEU A N 1
ATOM 673 C CA . LEU A 1 87 ? 1.612 -1.370 5.993 1.00 97.69 87 LEU A CA 1
ATOM 674 C C . LEU A 1 87 ? 0.782 -2.448 6.706 1.00 97.69 87 LEU A C 1
ATOM 676 O O . LEU A 1 87 ? 0.309 -2.203 7.814 1.00 97.69 87 LEU A O 1
ATOM 680 N N . ASP A 1 88 ? 0.663 -3.660 6.150 1.00 98.06 88 ASP A N 1
ATOM 681 C CA . ASP A 1 88 ? -0.046 -4.760 6.827 1.00 98.06 88 ASP A CA 1
ATOM 682 C C . ASP A 1 88 ? 0.587 -5.075 8.191 1.00 98.06 88 ASP A C 1
ATOM 684 O O . ASP A 1 88 ? -0.095 -5.131 9.218 1.00 98.06 88 ASP A O 1
ATOM 688 N N . ASN A 1 89 ? 1.918 -5.151 8.239 1.00 96.56 89 ASN A N 1
ATOM 689 C CA . ASN A 1 89 ? 2.659 -5.332 9.482 1.00 96.56 89 ASN A CA 1
ATOM 690 C C . ASN A 1 89 ? 2.442 -4.176 10.474 1.00 96.56 89 ASN A C 1
ATOM 692 O O . ASN A 1 89 ? 2.349 -4.424 11.677 1.00 96.56 89 ASN A O 1
ATOM 696 N N . MET A 1 90 ? 2.362 -2.930 9.999 1.00 96.31 90 MET A N 1
ATOM 697 C CA . MET A 1 90 ? 2.128 -1.744 10.830 1.00 96.31 90 MET A CA 1
ATOM 698 C C . MET A 1 90 ? 0.734 -1.734 11.455 1.00 96.31 90 MET A C 1
ATOM 700 O O . MET A 1 90 ? 0.601 -1.305 12.599 1.00 96.31 90 MET A O 1
ATOM 704 N N . PHE A 1 91 ? -0.291 -2.202 10.740 1.00 97.88 91 PHE A N 1
ATOM 705 C CA . PHE A 1 91 ? -1.668 -2.239 11.243 1.00 97.88 91 PHE A CA 1
ATOM 706 C C . PHE A 1 91 ? -2.023 -3.549 11.963 1.00 97.88 91 PHE A C 1
ATOM 708 O O . PHE A 1 91 ? -3.023 -3.602 12.675 1.00 97.88 91 PHE A O 1
ATOM 715 N N . SER A 1 92 ? -1.219 -4.613 11.855 1.00 97.31 92 SER A N 1
ATOM 716 C CA . SER A 1 92 ? -1.463 -5.879 12.578 1.00 97.31 92 SER A CA 1
ATOM 717 C C . SER A 1 92 ? -1.143 -5.799 14.078 1.00 97.31 92 SER A C 1
ATOM 719 O O . SER A 1 92 ? -1.582 -6.634 14.883 1.00 97.31 92 SER A O 1
ATOM 721 N N . ARG A 1 93 ? -0.400 -4.771 14.486 1.00 96.19 93 ARG A N 1
ATOM 722 C CA . ARG A 1 93 ? 0.024 -4.487 15.861 1.00 96.19 93 ARG A CA 1
ATOM 723 C C . ARG A 1 93 ? 0.069 -2.980 16.083 1.00 96.19 93 ARG A C 1
ATOM 725 O O . ARG A 1 93 ? 0.063 -2.220 15.130 1.00 96.19 93 ARG A O 1
ATOM 732 N N . LYS A 1 94 ? 0.119 -2.557 17.343 1.00 96.31 94 LYS A N 1
ATOM 733 C CA . LYS A 1 94 ? 0.324 -1.148 17.675 1.00 96.31 94 LYS A CA 1
ATOM 734 C C . LYS A 1 94 ? 1.723 -0.731 17.213 1.00 96.31 94 LYS A C 1
ATOM 736 O O . LYS A 1 94 ? 2.704 -1.338 17.641 1.00 96.31 94 LYS A O 1
ATOM 741 N N . THR A 1 95 ? 1.797 0.267 16.340 1.00 95.88 95 THR A N 1
ATOM 742 C CA . THR A 1 95 ? 3.048 0.752 15.747 1.00 95.88 95 THR A CA 1
ATOM 743 C C . THR A 1 95 ? 3.090 2.272 15.789 1.00 95.88 95 THR A C 1
ATOM 745 O O . THR A 1 95 ? 2.133 2.923 15.376 1.00 95.88 95 THR A O 1
ATOM 748 N N . THR A 1 96 ? 4.203 2.846 16.247 1.00 94.81 96 THR A N 1
ATOM 749 C CA . THR A 1 96 ? 4.433 4.292 16.159 1.00 94.81 96 THR A CA 1
ATOM 750 C C . THR A 1 96 ? 4.786 4.680 14.725 1.00 94.81 96 THR A C 1
ATOM 752 O O . THR A 1 96 ? 5.701 4.126 14.116 1.00 94.81 96 THR A O 1
ATOM 755 N N . VAL A 1 97 ? 4.064 5.656 14.191 1.00 88.12 97 VAL A N 1
ATOM 756 C CA . VAL A 1 97 ? 4.208 6.220 12.855 1.00 88.12 97 VAL A CA 1
ATOM 757 C C . VAL A 1 97 ? 4.783 7.625 12.988 1.00 88.12 97 VAL A C 1
ATOM 759 O O . VAL A 1 97 ? 4.212 8.482 13.659 1.00 88.12 97 VAL A O 1
ATOM 762 N N . TRP A 1 98 ? 5.931 7.853 12.347 1.00 77.81 98 TRP A N 1
ATOM 763 C CA . TRP A 1 98 ? 6.604 9.162 12.275 1.00 77.81 98 TRP A CA 1
ATOM 764 C C . TRP A 1 98 ? 6.856 9.819 13.646 1.00 77.81 98 TRP A C 1
ATOM 766 O O . TRP A 1 98 ? 6.898 11.038 13.770 1.00 77.81 98 TRP A O 1
ATOM 776 N N . GLY A 1 99 ? 7.044 8.997 14.683 1.00 81.75 99 GLY A N 1
ATOM 777 C CA . GLY A 1 99 ? 7.415 9.430 16.032 1.00 81.75 99 GLY A CA 1
ATOM 778 C C . GLY A 1 99 ? 6.290 10.040 16.872 1.00 81.75 99 GLY A C 1
ATOM 779 O O . GLY A 1 99 ? 6.534 10.343 18.036 1.00 81.75 99 GLY A O 1
ATOM 780 N N . THR A 1 100 ? 5.080 10.210 16.329 1.00 83.94 100 THR A N 1
ATOM 781 C CA . THR A 1 100 ? 3.999 10.949 17.010 1.00 83.94 100 THR A CA 1
ATOM 782 C C . THR A 1 100 ? 2.637 10.258 16.968 1.00 83.94 100 THR A C 1
ATOM 784 O O . THR A 1 100 ? 1.925 10.293 17.970 1.00 83.94 100 THR A O 1
ATOM 787 N N . SER A 1 101 ? 2.271 9.612 15.859 1.00 89.19 101 SER A N 1
ATOM 788 C CA . SER A 1 101 ? 0.989 8.905 15.723 1.00 89.19 101 SER A CA 1
ATOM 789 C C . SER A 1 101 ? 1.160 7.416 16.027 1.00 89.19 101 SER A C 1
ATOM 791 O O . SER A 1 101 ? 2.238 6.857 15.840 1.00 89.19 101 SER A O 1
ATOM 793 N N . GLU A 1 102 ? 0.108 6.738 16.481 1.00 94.81 102 GLU A N 1
ATOM 794 C CA . GLU A 1 102 ? 0.139 5.297 16.756 1.00 94.81 102 GLU A CA 1
ATOM 795 C C . GLU A 1 102 ? -1.011 4.595 16.037 1.00 94.81 102 GLU A C 1
ATOM 797 O O . GLU A 1 102 ? -2.155 5.040 16.112 1.00 94.81 102 GLU A O 1
ATOM 802 N N . THR A 1 103 ? -0.724 3.481 15.361 1.00 97.25 103 THR A N 1
ATOM 803 C CA . THR A 1 103 ? -1.777 2.629 14.801 1.00 97.25 103 THR A CA 1
ATOM 804 C C . THR A 1 103 ? -2.530 1.913 15.918 1.00 97.25 103 THR A C 1
ATOM 806 O O . THR A 1 103 ? -1.944 1.475 16.914 1.00 97.25 103 THR A O 1
ATOM 809 N N . VAL A 1 104 ? -3.832 1.705 15.729 1.00 97.69 104 VAL A N 1
ATOM 810 C CA . VAL A 1 104 ? -4.576 0.716 16.515 1.00 97.69 104 VAL A CA 1
ATOM 811 C C . VAL A 1 104 ? -4.506 -0.626 15.794 1.00 97.69 104 VAL A C 1
ATOM 813 O O . VAL A 1 104 ? -4.804 -0.722 14.605 1.00 97.69 104 VAL A O 1
ATOM 816 N N . ALA A 1 105 ? -4.123 -1.679 16.521 1.00 98.00 105 ALA A N 1
ATOM 817 C CA . ALA A 1 105 ? -3.984 -3.017 15.956 1.00 98.00 105 ALA A CA 1
ATOM 818 C C . ALA A 1 105 ? -5.330 -3.572 15.455 1.00 98.00 105 ALA A C 1
ATOM 820 O O . ALA A 1 105 ? -6.269 -3.747 16.241 1.00 98.00 105 ALA A O 1
ATOM 821 N N . VAL A 1 106 ? -5.379 -3.935 14.173 1.00 98.25 106 VAL A N 1
ATOM 822 C CA . VAL A 1 106 ? -6.520 -4.557 13.492 1.00 98.25 106 VAL A CA 1
ATOM 823 C C . VAL A 1 106 ? -6.194 -6.029 13.241 1.00 98.25 106 VAL A C 1
ATOM 825 O O . VAL A 1 106 ? -5.407 -6.376 12.360 1.00 98.25 106 VAL A O 1
ATOM 828 N N . LYS A 1 107 ? -6.743 -6.921 14.074 1.00 97.06 107 LYS A N 1
ATOM 829 C CA . LYS A 1 107 ? -6.415 -8.358 14.031 1.00 97.06 107 LYS A CA 1
ATOM 830 C C . LYS A 1 107 ? -7.104 -9.095 12.890 1.00 97.06 107 LYS A C 1
ATOM 832 O O . LYS A 1 107 ? -6.476 -9.954 12.272 1.00 97.06 107 LYS A O 1
ATOM 837 N N . ASP A 1 108 ? -8.341 -8.722 12.580 1.00 97.06 108 ASP A N 1
ATOM 838 C CA . ASP A 1 108 ? -9.044 -9.236 11.411 1.00 97.06 108 ASP A CA 1
ATOM 839 C C . ASP A 1 108 ? -8.304 -8.811 10.133 1.00 97.06 108 ASP A C 1
ATOM 841 O O . ASP A 1 108 ? -8.099 -7.623 9.884 1.00 97.06 108 ASP A O 1
ATOM 845 N N . ALA A 1 109 ? -7.859 -9.786 9.339 1.00 96.25 109 ALA A N 1
ATOM 846 C CA . ALA A 1 109 ? -7.060 -9.525 8.146 1.00 96.25 109 ALA A CA 1
ATOM 847 C C . ALA A 1 109 ? -7.866 -8.874 7.008 1.00 96.25 109 ALA A C 1
ATOM 849 O O . ALA A 1 109 ? 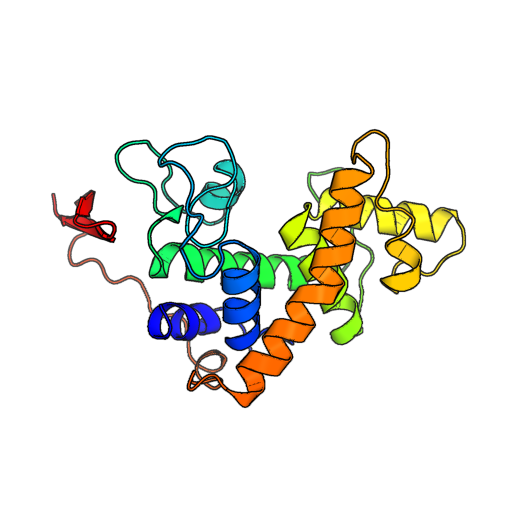-7.285 -8.179 6.178 1.00 96.25 109 ALA A O 1
ATOM 850 N N . ARG A 1 110 ? -9.190 -9.080 6.953 1.00 95.88 110 ARG A N 1
ATOM 851 C CA . ARG A 1 110 ? -10.061 -8.464 5.941 1.00 95.88 110 ARG A CA 1
ATOM 852 C C . ARG A 1 110 ? -10.305 -6.997 6.263 1.00 95.88 110 ARG A C 1
ATOM 854 O O . ARG A 1 110 ? -10.230 -6.173 5.359 1.00 95.88 110 ARG A O 1
ATOM 861 N N . GLU A 1 111 ? -10.537 -6.668 7.531 1.00 98.12 111 GLU A N 1
ATOM 862 C CA . GLU A 1 111 ? -10.616 -5.270 7.955 1.00 98.12 111 GLU A CA 1
ATOM 863 C C . GLU A 1 111 ? -9.262 -4.587 7.829 1.00 98.12 111 GLU A C 1
ATOM 865 O O . GLU A 1 111 ? -9.182 -3.526 7.219 1.00 98.12 111 GLU A O 1
ATOM 870 N N . ARG A 1 112 ? -8.175 -5.213 8.300 1.00 98.44 112 ARG A N 1
ATOM 871 C CA . ARG A 1 112 ? -6.824 -4.643 8.198 1.00 98.44 112 ARG A CA 1
ATOM 872 C C . ARG A 1 112 ? -6.446 -4.288 6.763 1.00 98.44 112 ARG A C 1
ATOM 874 O O . ARG A 1 112 ? -5.853 -3.236 6.547 1.00 98.44 112 ARG A O 1
ATOM 881 N N . TYR A 1 113 ? -6.834 -5.113 5.793 1.00 98.25 113 TYR A N 1
ATOM 882 C CA . TYR A 1 113 ? -6.579 -4.845 4.381 1.00 98.25 113 TYR A CA 1
ATOM 883 C C . TYR A 1 113 ? -7.135 -3.485 3.919 1.00 98.25 113 TYR A C 1
ATOM 885 O O . TYR A 1 113 ? -6.470 -2.779 3.168 1.00 98.25 113 TYR A O 1
ATOM 893 N N . LYS A 1 114 ? -8.290 -3.050 4.437 1.00 98.50 114 LYS A N 1
ATOM 894 C CA . LYS A 1 114 ? -8.861 -1.726 4.135 1.00 98.50 114 LYS A CA 1
ATOM 895 C C . LYS A 1 114 ? -7.981 -0.589 4.661 1.00 98.50 114 LYS A C 1
ATOM 897 O O . LYS A 1 114 ? -7.702 0.360 3.936 1.00 98.50 114 LYS A O 1
ATOM 902 N N . PHE A 1 115 ? -7.466 -0.723 5.886 1.00 98.62 115 PHE A N 1
ATOM 903 C CA . PHE A 1 115 ? -6.510 0.233 6.459 1.00 98.62 115 PHE A CA 1
ATOM 904 C C . PHE A 1 115 ? -5.204 0.283 5.659 1.00 98.62 115 PHE A C 1
ATOM 906 O O . PHE A 1 115 ? -4.666 1.366 5.442 1.00 98.62 115 PHE A O 1
ATOM 913 N N . VAL A 1 116 ? -4.721 -0.871 5.181 1.00 98.44 116 VAL A N 1
ATOM 914 C CA . VAL A 1 116 ? -3.543 -0.960 4.305 1.00 98.44 116 VAL A CA 1
ATOM 915 C C . VAL A 1 116 ? -3.766 -0.192 3.005 1.00 98.44 116 VAL A C 1
ATOM 917 O O . VAL A 1 116 ? -2.917 0.614 2.643 1.00 98.44 116 VAL A O 1
ATOM 920 N N . LEU A 1 117 ? -4.903 -0.390 2.334 1.00 98.44 117 LEU A N 1
ATOM 921 C CA . LEU A 1 117 ? -5.228 0.306 1.086 1.00 98.44 117 LEU A CA 1
ATOM 922 C C . LEU A 1 117 ? -5.389 1.820 1.285 1.00 98.44 117 LEU A C 1
ATOM 924 O O . LEU A 1 117 ? -4.814 2.600 0.529 1.00 98.44 117 LEU A O 1
ATOM 928 N N . GLY A 1 118 ? -6.095 2.244 2.337 1.00 97.62 118 GLY A N 1
ATOM 929 C CA . GLY A 1 118 ? -6.227 3.665 2.667 1.00 97.62 118 GLY A CA 1
ATOM 930 C C . GLY A 1 118 ? -4.871 4.311 2.964 1.00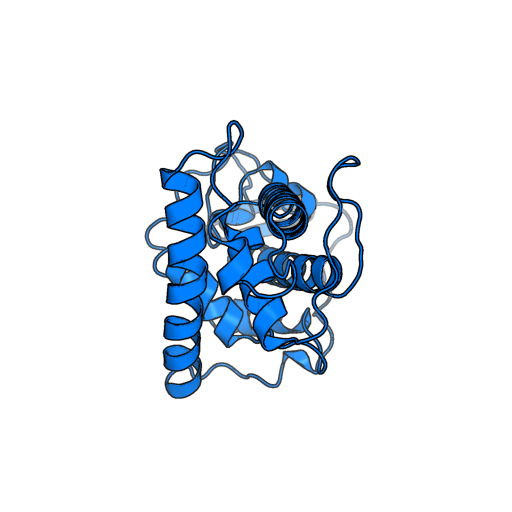 97.62 118 GLY A C 1
ATOM 931 O O . GLY A 1 118 ? -4.574 5.399 2.475 1.00 97.62 118 GLY A O 1
ATOM 932 N N . ALA A 1 119 ? -4.008 3.617 3.710 1.00 97.00 119 ALA A N 1
ATOM 933 C CA . ALA A 1 119 ? -2.668 4.095 4.030 1.00 97.00 119 ALA A CA 1
ATOM 934 C C . ALA A 1 119 ? -1.721 4.089 2.824 1.00 97.00 119 ALA A C 1
ATOM 936 O O . ALA A 1 119 ? -0.859 4.959 2.747 1.00 97.00 119 ALA A O 1
ATOM 937 N N . TYR A 1 120 ? -1.876 3.145 1.895 1.00 96.56 120 TYR A N 1
ATOM 938 C CA . TYR A 1 120 ? -1.115 3.113 0.648 1.00 96.56 120 TYR A CA 1
ATOM 939 C C . TYR A 1 120 ? -1.440 4.334 -0.221 1.00 96.56 120 TYR A C 1
ATOM 941 O O . TYR A 1 120 ? -0.531 4.9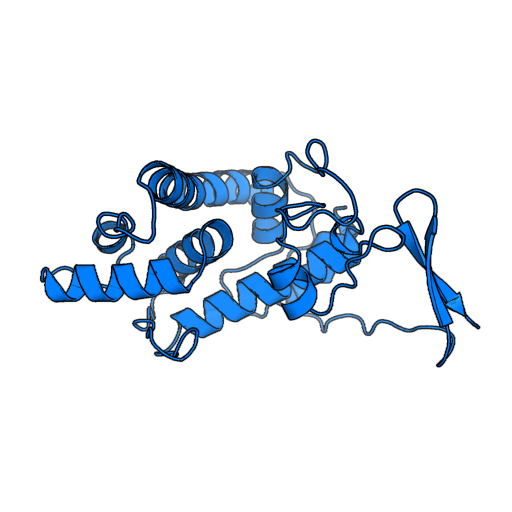81 -0.731 1.00 96.56 120 TYR A O 1
ATOM 949 N N . ASN A 1 121 ? -2.726 4.688 -0.328 1.00 95.50 121 ASN A N 1
ATOM 950 C CA . ASN A 1 121 ? -3.179 5.820 -1.134 1.00 95.50 121 ASN A CA 1
ATOM 951 C C . ASN A 1 121 ? -2.870 7.186 -0.490 1.00 95.50 121 ASN A C 1
ATOM 953 O O . ASN A 1 121 ? -2.293 8.060 -1.134 1.00 95.50 121 ASN A O 1
ATOM 957 N N . GLY A 1 122 ? -3.248 7.382 0.777 1.00 90.69 122 GLY A N 1
ATOM 958 C CA . GLY A 1 122 ? -3.159 8.697 1.426 1.00 90.69 122 GLY A CA 1
ATOM 959 C C . GLY A 1 122 ? -2.001 8.863 2.406 1.00 90.69 122 GLY A C 1
ATOM 960 O O . GLY A 1 122 ? -1.578 9.987 2.670 1.00 90.69 122 GLY A O 1
ATOM 961 N N . GLY A 1 123 ? -1.461 7.765 2.935 1.00 92.75 123 GLY A N 1
ATOM 962 C CA . GLY A 1 123 ? -0.418 7.753 3.961 1.00 92.75 123 GLY A CA 1
ATOM 963 C C . GLY A 1 123 ? -0.900 7.217 5.313 1.00 92.75 123 GLY A C 1
ATOM 964 O O . GLY A 1 123 ? -1.976 7.546 5.814 1.00 92.75 123 GLY A O 1
ATOM 965 N N . GLN A 1 124 ? -0.056 6.409 5.955 1.00 95.19 124 GLN A N 1
ATOM 966 C CA . GLN A 1 124 ? -0.353 5.711 7.209 1.00 95.19 124 GLN A CA 1
ATOM 967 C C . GLN A 1 124 ? -0.582 6.634 8.414 1.00 95.19 124 GLN A C 1
ATOM 969 O O . GLN A 1 124 ? -1.317 6.259 9.326 1.00 95.19 124 GLN A O 1
ATOM 974 N N . ARG A 1 125 ? 0.017 7.836 8.425 1.00 94.19 125 ARG A N 1
ATOM 975 C CA . ARG A 1 125 ? -0.169 8.818 9.508 1.00 94.19 125 ARG A CA 1
ATOM 976 C C . ARG A 1 125 ? -1.633 9.240 9.611 1.00 94.19 125 ARG A C 1
ATOM 978 O O . ARG A 1 125 ? -2.196 9.193 10.698 1.00 94.19 125 ARG A O 1
ATOM 985 N N . TYR A 1 126 ? -2.253 9.580 8.484 1.00 95.06 126 TYR A N 1
ATOM 986 C CA . TYR A 1 126 ? -3.640 10.044 8.453 1.00 95.06 126 TYR A CA 1
ATOM 987 C C . TYR A 1 126 ? -4.618 8.952 8.872 1.00 95.06 126 TYR A C 1
ATOM 989 O O . TYR A 1 126 ? -5.540 9.205 9.640 1.00 95.06 126 TYR A O 1
ATOM 997 N N . VAL A 1 127 ? -4.369 7.712 8.450 1.00 97.38 127 VAL A N 1
ATOM 998 C CA . VAL A 1 127 ? -5.173 6.566 8.886 1.00 97.38 127 VAL A CA 1
ATOM 999 C C . VAL A 1 127 ? -5.028 6.328 10.395 1.00 97.38 127 VAL A C 1
ATOM 1001 O O . VAL A 1 127 ? -6.032 6.123 11.071 1.00 97.38 127 VAL A O 1
ATOM 1004 N N . ALA A 1 128 ? -3.814 6.395 10.949 1.00 97.06 128 ALA A N 1
ATOM 1005 C CA . ALA A 1 128 ? -3.589 6.257 12.392 1.00 97.06 128 ALA A CA 1
ATOM 1006 C C . ALA A 1 128 ? -4.266 7.383 13.199 1.00 97.06 128 ALA A C 1
ATOM 1008 O O . ALA A 1 128 ? -4.906 7.130 14.223 1.00 97.06 128 ALA A O 1
ATOM 1009 N N . ASP A 1 129 ? -4.187 8.623 12.715 1.00 95.94 129 ASP A N 1
ATOM 1010 C CA . ASP A 1 129 ? -4.863 9.762 13.336 1.00 95.94 129 ASP A CA 1
ATOM 1011 C C . ASP A 1 129 ? -6.393 9.606 13.277 1.00 95.94 129 ASP A C 1
ATOM 1013 O O . ASP A 1 129 ? -7.066 9.841 14.284 1.00 95.94 129 ASP A O 1
ATOM 1017 N N . ALA A 1 130 ? -6.939 9.118 12.159 1.00 97.31 130 ALA A N 1
ATOM 1018 C CA . ALA A 1 130 ? -8.358 8.804 12.016 1.00 97.31 130 ALA A CA 1
ATOM 1019 C C . ALA A 1 130 ? -8.805 7.682 12.968 1.00 97.31 130 ALA A C 1
ATOM 1021 O O . ALA A 1 130 ? -9.855 7.804 13.598 1.00 97.31 130 ALA A O 1
ATOM 1022 N N . GLN A 1 131 ? -7.999 6.625 13.157 1.00 98.12 131 GLN A N 1
ATOM 1023 C CA . GLN A 1 131 ? -8.268 5.594 14.171 1.00 98.12 131 GLN A CA 1
ATOM 1024 C C . GLN A 1 131 ? -8.393 6.222 15.566 1.00 98.12 131 GLN A C 1
ATOM 1026 O O . GLN A 1 131 ? -9.367 5.976 16.277 1.00 98.12 131 GLN A O 1
ATOM 1031 N N . ARG A 1 132 ? -7.448 7.090 15.944 1.00 96.19 132 ARG A N 1
ATOM 1032 C CA . ARG A 1 132 ? -7.469 7.792 17.236 1.00 96.19 132 ARG A CA 1
ATOM 1033 C C . ARG A 1 132 ? -8.695 8.700 17.385 1.00 96.19 132 ARG A C 1
ATOM 1035 O O . ARG A 1 132 ? -9.241 8.821 18.480 1.00 96.19 132 ARG A O 1
ATOM 1042 N N . LEU A 1 133 ? -9.094 9.405 16.327 1.00 96.69 133 LEU A N 1
ATOM 1043 C CA . LEU A 1 133 ? -10.271 10.278 16.345 1.00 96.69 133 LEU A CA 1
ATOM 1044 C C . LEU A 1 133 ? -11.572 9.475 16.467 1.00 96.69 133 LEU A C 1
ATOM 1046 O O . LEU A 1 133 ? -12.415 9.834 17.288 1.00 96.69 133 LEU A O 1
ATOM 1050 N N . ALA A 1 134 ? -11.689 8.361 15.744 1.00 98.00 134 ALA A N 1
ATOM 1051 C CA . ALA A 1 134 ? -12.820 7.445 15.853 1.00 98.00 134 ALA A CA 1
ATOM 1052 C C . ALA A 1 134 ? -12.965 6.907 17.285 1.00 98.00 134 ALA A C 1
ATOM 1054 O O . ALA A 1 134 ? -14.050 6.960 17.862 1.00 98.00 134 ALA A O 1
ATOM 1055 N N . GLU A 1 135 ? -11.859 6.477 17.901 1.00 97.38 135 GLU A N 1
ATOM 1056 C CA . GLU A 1 135 ? -11.850 6.012 19.293 1.00 97.38 135 GLU A CA 1
ATOM 1057 C C . GLU A 1 135 ? -12.299 7.109 20.272 1.00 97.38 135 GLU A C 1
ATOM 1059 O O . GLU A 1 135 ? -13.155 6.866 21.122 1.00 97.38 135 GLU A O 1
ATOM 1064 N N . LYS A 1 136 ? -11.801 8.346 20.116 1.00 97.31 136 LYS A N 1
ATOM 1065 C CA . LYS A 1 136 ? -12.244 9.497 20.929 1.00 97.31 136 LYS A CA 1
ATOM 1066 C C . LYS A 1 136 ? -13.733 9.808 20.766 1.00 97.31 136 LYS A C 1
ATOM 1068 O O . LYS A 1 136 ? -14.351 10.295 21.707 1.00 97.31 136 LYS A O 1
ATOM 1073 N N . ALA A 1 137 ? -14.300 9.523 19.599 1.00 97.88 137 ALA A N 1
ATOM 1074 C CA . ALA A 1 137 ? -15.722 9.674 19.314 1.00 97.88 137 ALA A CA 1
ATOM 1075 C C . ALA A 1 137 ? -16.570 8.460 19.756 1.00 97.88 137 ALA A C 1
ATOM 1077 O O . ALA A 1 137 ? -17.755 8.390 19.429 1.00 97.88 137 ALA A O 1
ATOM 1078 N N . GLY A 1 138 ? -15.985 7.487 20.469 1.00 98.12 138 GLY A N 1
ATOM 1079 C CA . GLY A 1 138 ? -16.678 6.277 20.923 1.00 98.12 138 GLY A CA 1
ATOM 1080 C C . GLY A 1 138 ? -16.986 5.273 19.807 1.00 98.12 138 GLY A C 1
ATOM 1081 O O . GLY A 1 138 ? -17.828 4.395 19.987 1.00 98.12 138 GLY A O 1
ATOM 1082 N N . LYS A 1 139 ? -16.338 5.406 18.645 1.00 98.56 139 LYS A N 1
ATOM 1083 C CA . LYS A 1 139 ? -16.433 4.473 17.514 1.00 98.56 139 LYS A CA 1
ATOM 1084 C C . LYS A 1 139 ? -15.360 3.393 17.607 1.00 98.56 139 LYS A C 1
ATOM 1086 O O . LYS A 1 139 ? -14.417 3.506 18.389 1.00 98.56 139 LYS A O 1
ATOM 1091 N N . ASN A 1 140 ? -15.485 2.333 16.810 1.00 98.44 140 ASN A N 1
ATOM 1092 C CA . ASN A 1 140 ? -14.509 1.253 16.807 1.00 98.44 140 ASN A CA 1
ATOM 1093 C C . ASN A 1 140 ? -13.321 1.582 15.878 1.00 98.44 140 ASN A C 1
ATOM 1095 O O . ASN A 1 140 ? -13.462 1.492 14.657 1.00 98.44 140 ASN A O 1
ATOM 1099 N N . PRO A 1 141 ? -12.110 1.850 16.407 1.00 98.44 141 PRO A N 1
ATOM 1100 C CA . PRO A 1 141 ? -10.937 2.190 15.591 1.00 98.44 141 PRO A CA 1
ATOM 1101 C C . PRO A 1 141 ? 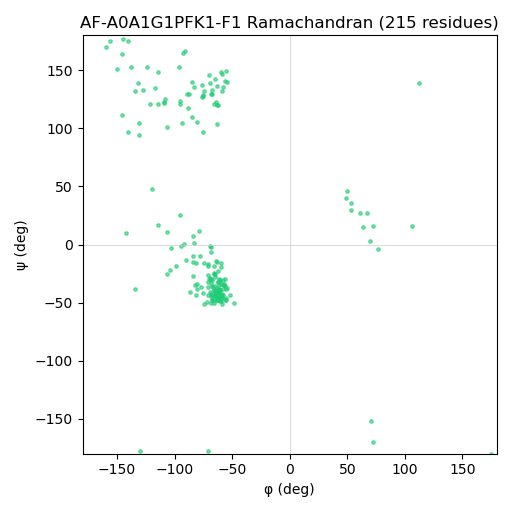-10.403 1.022 14.742 1.00 98.44 141 PRO A C 1
ATOM 1103 O O . PRO A 1 141 ? -9.415 1.168 14.020 1.00 98.44 141 PRO A O 1
ATOM 1106 N N . ARG A 1 142 ? -11.008 -0.167 14.859 1.00 98.56 142 ARG A N 1
ATOM 1107 C CA . ARG A 1 142 ? -10.627 -1.383 14.129 1.00 98.56 142 ARG A CA 1
ATOM 1108 C C . ARG A 1 142 ? -11.565 -1.713 12.971 1.00 98.56 142 ARG A C 1
ATOM 1110 O O . ARG A 1 142 ? -11.306 -2.687 12.272 1.00 98.56 142 ARG A O 1
ATOM 1117 N N . LEU A 1 143 ? -12.636 -0.942 12.780 1.00 98.56 143 LEU A N 1
ATOM 1118 C CA . LEU A 1 143 ? -13.565 -1.097 11.663 1.00 98.56 143 LEU A CA 1
ATOM 1119 C C . LEU A 1 143 ? -13.378 0.069 10.700 1.00 98.56 143 LEU A C 1
ATOM 1121 O O . LEU A 1 143 ? -13.542 1.223 11.092 1.00 98.56 143 LEU A O 1
ATOM 1125 N N . TRP A 1 144 ? -13.063 -0.218 9.435 1.00 98.50 144 TRP A N 1
ATOM 1126 C CA . TRP A 1 144 ? -12.854 0.847 8.447 1.00 98.50 144 TRP A CA 1
ATOM 1127 C C . TRP A 1 144 ? -14.086 1.750 8.310 1.00 98.50 144 TRP A C 1
ATOM 1129 O O . TRP A 1 144 ? -13.952 2.966 8.227 1.00 98.50 144 TRP A O 1
ATOM 1139 N N . ALA A 1 145 ? -15.284 1.156 8.367 1.00 98.19 145 ALA A N 1
ATOM 1140 C CA . ALA A 1 145 ? -16.552 1.874 8.264 1.00 98.19 145 ALA A CA 1
ATOM 1141 C C . ALA A 1 145 ? -16.720 2.967 9.334 1.00 98.19 145 ALA A C 1
ATOM 1143 O O . ALA A 1 145 ? -17.275 4.022 9.042 1.00 98.19 145 ALA A O 1
ATOM 1144 N N . ASP A 1 146 ? -16.195 2.724 10.535 1.00 98.31 146 ASP A N 1
ATOM 1145 C CA . ASP A 1 146 ? -16.201 3.683 11.637 1.00 98.31 146 ASP A CA 1
ATOM 1146 C C . ASP A 1 146 ? -15.078 4.717 11.501 1.00 98.31 146 ASP A C 1
ATOM 1148 O O . ASP A 1 146 ? -15.254 5.869 11.882 1.00 98.31 146 ASP A O 1
ATOM 1152 N N . VAL A 1 147 ? -13.923 4.325 10.957 1.00 98.44 147 VAL A N 1
ATOM 1153 C CA . VAL A 1 147 ? -12.726 5.178 10.880 1.00 98.44 147 VAL A CA 1
ATOM 1154 C C . VAL A 1 147 ? -12.760 6.141 9.694 1.00 98.44 147 VAL A C 1
ATOM 1156 O O . VAL A 1 147 ? -12.302 7.274 9.819 1.00 98.44 147 VAL A O 1
ATOM 1159 N N . GLN A 1 148 ? -13.320 5.737 8.554 1.00 97.25 148 GLN A N 1
ATOM 1160 C CA . GLN A 1 148 ? -13.246 6.507 7.307 1.00 97.25 148 GLN A CA 1
ATOM 1161 C C . GLN A 1 148 ? -13.906 7.896 7.369 1.00 97.25 148 GLN A C 1
ATOM 1163 O O . GLN A 1 148 ? -13.541 8.788 6.601 1.00 97.25 148 GLN A O 1
ATOM 1168 N N . ALA A 1 149 ? -14.849 8.091 8.296 1.00 95.62 149 ALA A N 1
ATOM 1169 C CA . ALA A 1 149 ? -15.493 9.379 8.553 1.00 95.62 149 ALA A CA 1
ATOM 1170 C C . ALA A 1 149 ? -14.549 10.397 9.225 1.00 95.62 149 ALA A C 1
ATOM 1172 O O . ALA A 1 149 ? -14.825 11.590 9.210 1.00 95.62 149 ALA A O 1
ATOM 1173 N N . PHE A 1 150 ? -13.431 9.935 9.792 1.00 96.88 150 PHE A N 1
ATOM 1174 C CA . PHE A 1 150 ? -12.447 10.747 10.515 1.00 96.88 150 PHE A CA 1
ATOM 1175 C C . PHE A 1 150 ? -11.145 10.958 9.732 1.00 96.88 150 PHE A C 1
ATOM 1177 O O . PHE A 1 150 ? -10.153 11.412 10.299 1.00 96.88 150 PHE A O 1
ATOM 1184 N N . LEU A 1 151 ? -11.126 10.594 8.445 1.00 95.25 151 LEU A N 1
ATOM 1185 C CA . LEU A 1 151 ? -9.982 10.843 7.563 1.00 95.25 151 LEU A CA 1
ATOM 1186 C C . LEU A 1 151 ? -9.823 12.326 7.233 1.00 95.25 151 LEU A C 1
ATOM 1188 O O . LEU A 1 151 ? -8.707 12.772 6.999 1.00 95.25 151 LEU A O 1
ATOM 1192 N N . GLU A 1 152 ? -10.917 13.081 7.213 1.00 92.94 152 GLU A N 1
ATOM 1193 C CA . GLU A 1 152 ? -10.865 14.521 6.997 1.00 92.94 152 GLU A CA 1
ATOM 1194 C C . GLU A 1 152 ? -10.367 15.228 8.262 1.00 92.94 152 GLU A C 1
ATOM 1196 O O . GLU A 1 152 ? -10.860 15.003 9.370 1.00 92.94 152 GLU A O 1
ATOM 1201 N N . SER A 1 153 ? -9.359 16.083 8.102 1.00 86.88 153 SER A N 1
ATOM 1202 C CA . SER A 1 153 ? -8.800 16.888 9.186 1.00 86.88 153 SER A CA 1
ATOM 1203 C C . SER A 1 153 ? -8.105 18.133 8.634 1.00 86.88 153 SER A C 1
ATOM 1205 O O . SER A 1 153 ? -7.936 18.274 7.426 1.00 86.88 153 SER A O 1
ATOM 1207 N N . ALA A 1 154 ? -7.627 19.027 9.504 1.00 75.38 154 ALA A N 1
ATOM 1208 C CA . ALA A 1 154 ? -6.840 20.187 9.068 1.00 75.38 154 ALA A CA 1
ATOM 1209 C C . ALA A 1 154 ? -5.597 19.800 8.234 1.00 75.38 154 ALA A C 1
ATOM 1211 O O . ALA A 1 154 ? -5.198 20.547 7.345 1.00 75.38 154 ALA A O 1
ATOM 1212 N N . ASP A 1 155 ? -5.025 18.618 8.484 1.00 81.75 155 ASP A N 1
ATOM 1213 C CA . ASP A 1 155 ? -3.861 18.089 7.763 1.00 81.75 155 ASP A CA 1
ATOM 1214 C C . ASP A 1 155 ? -4.254 17.171 6.583 1.00 81.75 155 ASP A C 1
ATOM 1216 O O . ASP A 1 155 ? -3.380 16.646 5.884 1.00 81.75 155 ASP A O 1
ATOM 1220 N N . THR A 1 156 ? -5.553 16.935 6.361 1.00 85.38 156 THR A N 1
ATOM 1221 C CA . THR A 1 156 ? -6.084 16.031 5.328 1.00 85.38 156 THR A CA 1
ATOM 1222 C C . THR A 1 156 ? -7.335 16.634 4.687 1.00 85.38 156 THR A C 1
ATOM 1224 O O . THR A 1 156 ? -8.430 16.480 5.231 1.00 85.38 156 THR A O 1
ATOM 1227 N N . PRO A 1 157 ? -7.192 17.303 3.527 1.00 90.19 157 PRO A N 1
ATOM 1228 C CA . PRO A 1 157 ? -8.323 17.879 2.803 1.00 90.19 157 PRO A CA 1
ATOM 1229 C C . PRO A 1 157 ? -9.409 16.842 2.488 1.00 90.19 157 PRO A C 1
ATOM 1231 O O . PRO A 1 157 ? -9.087 15.682 2.220 1.00 90.19 157 PRO A O 1
ATOM 1234 N N . GLU A 1 158 ? -10.671 17.277 2.435 1.00 90.75 158 GLU A N 1
ATOM 1235 C CA . GLU A 1 158 ? -11.831 16.427 2.111 1.00 90.75 158 GLU A CA 1
ATOM 1236 C C . GLU A 1 158 ? -11.626 15.644 0.806 1.00 90.75 158 GLU A C 1
ATOM 1238 O O . GLU A 1 158 ? -11.819 14.432 0.775 1.00 90.75 158 GLU A O 1
ATOM 1243 N N . SER A 1 159 ? -11.103 16.295 -0.238 1.00 89.31 159 SER A N 1
ATOM 1244 C CA . SER A 1 159 ? -10.817 15.647 -1.524 1.00 89.31 159 SER A CA 1
ATOM 1245 C C . SER A 1 159 ? -9.792 14.512 -1.424 1.00 89.31 159 SER A C 1
ATOM 1247 O O . SER A 1 159 ? -9.913 13.507 -2.122 1.00 89.31 159 SER A O 1
ATOM 1249 N N . THR A 1 160 ? -8.796 14.633 -0.542 1.00 89.62 160 THR A N 1
ATOM 1250 C CA . THR A 1 160 ? -7.839 13.554 -0.260 1.00 89.62 160 THR A CA 1
ATOM 1251 C C . THR A 1 160 ? -8.521 12.426 0.508 1.00 89.62 160 THR A C 1
ATOM 1253 O O . THR A 1 160 ? -8.334 11.256 0.180 1.00 89.62 160 THR A O 1
ATOM 1256 N N . ALA A 1 161 ? -9.335 12.759 1.513 1.00 93.94 161 ALA A N 1
ATOM 1257 C CA . ALA A 1 161 ? -10.083 11.768 2.280 1.00 93.94 161 ALA A CA 1
ATOM 1258 C C . ALA A 1 161 ? -11.060 10.977 1.387 1.00 93.94 161 ALA A C 1
ATOM 1260 O O . ALA A 1 161 ? -11.163 9.757 1.525 1.00 93.94 161 ALA A O 1
ATOM 1261 N N . ASP A 1 162 ? -11.711 11.637 0.427 1.00 94.69 162 ASP A N 1
ATOM 1262 C CA . ASP A 1 162 ? -12.562 11.001 -0.583 1.00 94.69 162 ASP A CA 1
ATOM 1263 C C . ASP A 1 162 ? -11.788 10.055 -1.493 1.00 94.69 162 ASP A C 1
ATOM 1265 O O . ASP A 1 162 ? -12.229 8.926 -1.711 1.00 94.69 162 ASP A O 1
ATOM 1269 N N . GLN A 1 163 ? -10.612 10.465 -1.976 1.00 93.94 163 GLN A N 1
ATOM 1270 C CA . GLN A 1 163 ? -9.755 9.589 -2.777 1.00 93.94 163 GLN A CA 1
ATOM 1271 C C . GLN A 1 163 ? -9.360 8.333 -1.997 1.00 93.94 163 GLN A C 1
ATOM 1273 O O . GLN A 1 163 ? -9.469 7.231 -2.532 1.00 93.94 163 GLN A O 1
ATOM 1278 N N . MET A 1 164 ? -8.996 8.469 -0.718 1.00 96.44 164 MET A N 1
ATOM 1279 C CA . MET A 1 164 ? -8.677 7.325 0.142 1.00 96.44 164 MET A CA 1
ATOM 1280 C C . MET A 1 164 ? -9.879 6.390 0.311 1.00 96.44 164 MET A C 1
ATOM 1282 O O . MET A 1 164 ? -9.732 5.174 0.184 1.00 96.44 164 MET A O 1
ATOM 1286 N N . ARG A 1 165 ? -11.073 6.941 0.572 1.00 97.56 165 ARG A N 1
ATOM 1287 C CA . ARG A 1 165 ? -12.321 6.166 0.676 1.00 97.56 165 ARG A CA 1
ATOM 1288 C C . ARG A 1 165 ? -12.614 5.414 -0.618 1.00 97.56 165 ARG A C 1
ATOM 1290 O O . ARG A 1 165 ? -12.795 4.199 -0.595 1.00 97.56 165 ARG A O 1
ATOM 1297 N N . GLN A 1 166 ? -12.583 6.112 -1.749 1.00 96.50 166 GLN A N 1
ATOM 1298 C CA . GLN A 1 166 ? -12.821 5.523 -3.063 1.00 96.50 166 GLN A CA 1
ATOM 1299 C C . GLN A 1 166 ? -11.795 4.434 -3.392 1.00 96.50 166 GLN A C 1
ATOM 1301 O O . GLN A 1 166 ? -12.153 3.403 -3.962 1.00 96.50 166 GLN A O 1
ATOM 1306 N N . TYR A 1 167 ? -10.531 4.632 -3.022 1.00 96.44 167 TYR A N 1
ATOM 1307 C CA . TYR A 1 167 ? -9.463 3.667 -3.259 1.00 96.44 167 TYR A CA 1
ATOM 1308 C C . TYR A 1 167 ? -9.703 2.348 -2.515 1.00 96.44 167 TYR A C 1
ATOM 1310 O O . TYR A 1 167 ? -9.565 1.273 -3.103 1.00 96.44 167 TYR A O 1
ATOM 1318 N N . VAL A 1 168 ? -10.121 2.427 -1.245 1.00 98.00 168 VAL A N 1
ATOM 1319 C CA . VAL A 1 168 ? -10.466 1.252 -0.426 1.00 98.00 168 VAL A CA 1
ATOM 1320 C C . VAL A 1 168 ? -11.651 0.476 -1.001 1.00 98.00 168 VAL A C 1
ATOM 1322 O O . VAL A 1 168 ? -11.667 -0.748 -0.891 1.00 98.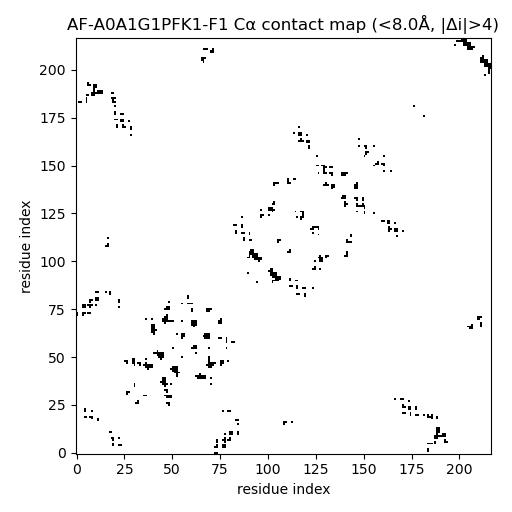00 168 VAL A O 1
ATOM 1325 N N . GLU A 1 169 ? -12.600 1.150 -1.649 1.00 96.44 169 GLU A N 1
ATOM 1326 C CA . GLU A 1 169 ? -13.731 0.489 -2.313 1.00 96.44 169 GLU A CA 1
ATOM 1327 C C . GLU A 1 169 ? -13.362 -0.080 -3.694 1.00 96.44 169 GLU A C 1
ATOM 1329 O O . GLU A 1 169 ? -13.792 -1.173 -4.058 1.00 96.44 169 GLU A O 1
ATOM 1334 N N . THR A 1 170 ? -12.537 0.626 -4.470 1.00 96.25 170 THR A N 1
ATOM 1335 C CA . THR A 1 170 ? -12.288 0.292 -5.885 1.00 96.25 170 THR A CA 1
ATOM 1336 C C . THR A 1 170 ? -11.262 -0.827 -6.058 1.00 96.25 170 THR A C 1
ATOM 1338 O O . THR A 1 170 ? -11.479 -1.748 -6.848 1.00 96.25 170 THR A O 1
ATOM 1341 N N . VAL A 1 171 ? -10.152 -0.802 -5.311 1.00 96.81 171 VAL A N 1
ATOM 1342 C CA . VAL A 1 171 ? -9.077 -1.799 -5.471 1.00 96.81 171 VAL A CA 1
ATOM 1343 C C . VAL A 1 171 ? -9.562 -3.239 -5.242 1.00 96.81 171 VAL A C 1
ATOM 1345 O O . VAL A 1 171 ? -9.224 -4.105 -6.053 1.00 96.81 171 VAL A O 1
ATOM 1348 N N . PRO A 1 172 ? -10.394 -3.546 -4.225 1.00 97.06 172 PRO A N 1
ATOM 1349 C CA . PRO A 1 172 ? -10.951 -4.888 -4.069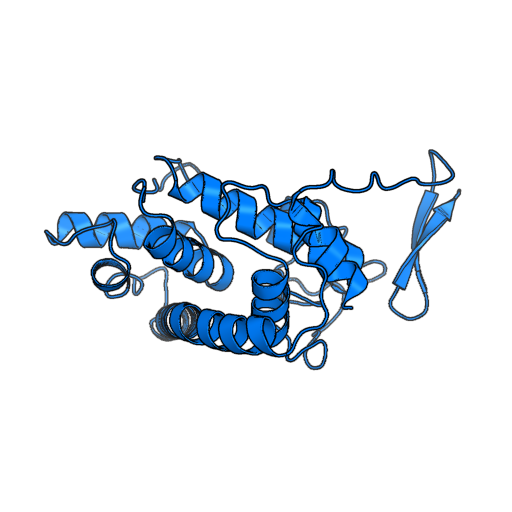 1.00 97.06 172 PRO A CA 1
ATOM 1350 C C . PRO A 1 172 ? -11.803 -5.356 -5.258 1.00 97.06 172 PRO A C 1
ATOM 1352 O O . PRO A 1 172 ? -11.813 -6.552 -5.551 1.00 97.06 172 PRO A O 1
ATOM 1355 N N . LEU A 1 173 ? -12.489 -4.449 -5.966 1.00 95.69 173 LEU A N 1
ATOM 1356 C CA . LEU A 1 173 ? -13.270 -4.798 -7.160 1.00 95.69 173 LEU A CA 1
ATOM 1357 C C . LEU A 1 173 ? -12.354 -5.223 -8.311 1.00 95.69 173 LEU A C 1
ATOM 1359 O O . LEU A 1 173 ? -12.593 -6.258 -8.935 1.00 95.69 173 LEU A O 1
ATOM 1363 N N . TYR A 1 174 ? -11.263 -4.486 -8.533 1.00 95.38 174 TYR A N 1
ATOM 1364 C CA . TYR A 1 174 ? -10.236 -4.881 -9.500 1.00 95.38 174 TYR A CA 1
ATOM 1365 C C . TYR A 1 174 ? -9.592 -6.211 -9.110 1.00 95.38 174 TYR A C 1
ATOM 1367 O O . TYR A 1 174 ? -9.387 -7.074 -9.960 1.00 95.38 174 TYR A O 1
ATOM 1375 N N . GLU A 1 175 ? -9.313 -6.426 -7.823 1.00 95.25 175 GLU A N 1
ATOM 1376 C CA . GLU A 1 175 ? -8.741 -7.687 -7.348 1.00 95.25 175 GLU A CA 1
ATOM 1377 C C . GLU A 1 175 ? -9.673 -8.876 -7.626 1.00 95.25 175 GLU A C 1
ATOM 1379 O O . GLU A 1 175 ? -9.190 -9.931 -8.037 1.00 95.25 175 GLU A O 1
ATOM 1384 N N . ILE A 1 176 ? -10.993 -8.721 -7.456 1.00 95.31 176 ILE A N 1
ATOM 1385 C CA . ILE A 1 176 ? -11.981 -9.756 -7.808 1.00 95.31 176 ILE A CA 1
ATOM 1386 C C . ILE A 1 176 ? -11.924 -10.067 -9.306 1.00 95.31 176 ILE A C 1
ATOM 1388 O O . ILE A 1 176 ? -11.909 -11.240 -9.690 1.00 95.31 176 ILE A O 1
ATOM 1392 N N . GLU A 1 177 ? -11.852 -9.040 -10.151 1.00 95.06 177 GLU A N 1
ATOM 1393 C CA . GLU A 1 177 ? -11.743 -9.217 -11.596 1.00 95.06 177 GLU A CA 1
ATOM 1394 C C . GLU A 1 177 ? -10.441 -9.936 -11.987 1.00 95.06 177 GLU A C 1
ATOM 1396 O O . GLU A 1 177 ? -10.474 -10.934 -12.715 1.00 95.06 177 GLU A O 1
ATOM 1401 N N . PHE A 1 178 ? -9.295 -9.512 -11.447 1.00 95.00 178 PHE A N 1
ATOM 1402 C CA . PHE A 1 178 ? -8.010 -10.172 -11.693 1.00 95.00 178 PHE A CA 1
ATOM 1403 C C . PHE A 1 178 ? -7.964 -11.586 -11.135 1.00 95.00 178 PHE A C 1
ATOM 1405 O O . PHE A 1 178 ? -7.395 -12.478 -11.765 1.00 95.00 178 PHE A O 1
ATOM 1412 N N . ALA A 1 179 ? -8.605 -11.838 -9.997 1.00 93.75 179 ALA A N 1
ATOM 1413 C CA . ALA A 1 179 ? -8.672 -13.174 -9.436 1.00 93.75 179 ALA A CA 1
ATOM 1414 C C . ALA A 1 179 ? -9.366 -14.167 -10.382 1.00 93.75 179 ALA A C 1
ATOM 1416 O O . ALA A 1 179 ? -8.989 -15.343 -10.361 1.00 93.75 179 ALA A O 1
ATOM 1417 N N . GLN A 1 180 ? -10.321 -13.699 -11.194 1.00 94.12 180 GLN A N 1
ATOM 1418 C CA . GLN A 1 180 ? -11.042 -14.494 -12.192 1.00 94.12 180 GLN A CA 1
ATOM 1419 C C . GLN A 1 180 ? -10.314 -14.571 -13.538 1.00 94.12 180 GLN A C 1
ATOM 1421 O O . GLN A 1 180 ? -10.312 -15.626 -14.169 1.00 94.12 180 GLN A O 1
ATOM 1426 N N . LYS A 1 181 ? -9.729 -13.457 -13.994 1.00 93.94 181 LYS A N 1
ATOM 1427 C CA . LYS A 1 181 ? -9.263 -13.306 -15.382 1.00 93.94 181 LYS A CA 1
ATOM 1428 C C . LYS A 1 181 ? -7.745 -13.366 -15.551 1.00 93.94 181 LYS A C 1
ATOM 1430 O O . LYS A 1 181 ? -7.278 -13.687 -16.642 1.00 93.94 181 LYS A O 1
ATOM 1435 N N . SER A 1 182 ? -6.965 -13.036 -14.519 1.00 94.44 182 SER A N 1
ATOM 1436 C CA . SER A 1 182 ? -5.506 -12.977 -14.647 1.00 94.44 182 SER A CA 1
ATOM 1437 C C . SER A 1 182 ? -4.893 -14.380 -14.700 1.00 94.44 182 SER A C 1
ATOM 1439 O O . SER A 1 182 ? -5.166 -15.201 -13.819 1.00 94.44 182 SER A O 1
ATOM 1441 N N . PRO A 1 183 ? -3.987 -14.653 -15.658 1.00 94.19 183 PRO A N 1
ATOM 1442 C CA . PRO A 1 183 ? -3.213 -15.889 -15.693 1.00 94.19 183 PRO A CA 1
ATOM 1443 C C . PRO A 1 183 ? -2.024 -15.881 -14.710 1.00 94.19 183 PRO A C 1
ATOM 1445 O O . PRO A 1 183 ? -1.137 -16.726 -14.832 1.00 94.19 183 PRO A O 1
ATOM 1448 N N . ALA A 1 184 ? -1.942 -14.911 -13.790 1.00 93.12 184 ALA A N 1
ATOM 1449 C CA . ALA A 1 184 ? -0.813 -14.775 -12.877 1.00 93.12 184 ALA A CA 1
ATOM 1450 C C . ALA A 1 184 ? -0.660 -15.971 -11.917 1.00 93.12 184 ALA A C 1
ATOM 1452 O O . ALA A 1 184 ? -1.631 -16.438 -11.313 1.00 93.12 184 ALA A O 1
ATOM 1453 N N . ASP A 1 185 ? 0.575 -16.450 -11.717 1.00 91.38 185 ASP A N 1
ATOM 1454 C CA . ASP A 1 185 ? 0.843 -17.545 -10.773 1.00 91.38 185 ASP A CA 1
ATOM 1455 C C . ASP A 1 185 ? 0.788 -17.066 -9.312 1.00 91.38 185 ASP A C 1
ATOM 1457 O O . ASP A 1 185 ? 1.766 -16.588 -8.731 1.00 91.38 185 ASP A O 1
ATOM 1461 N N . LYS A 1 186 ? -0.369 -17.275 -8.680 1.00 86.69 186 LYS A N 1
ATOM 1462 C CA . LYS A 1 186 ? -0.650 -16.899 -7.284 1.00 86.69 186 LYS A CA 1
ATOM 1463 C C . LYS A 1 186 ? 0.213 -17.640 -6.253 1.00 86.69 186 LYS A C 1
ATOM 1465 O O . LYS A 1 186 ? 0.261 -17.234 -5.094 1.00 86.69 186 LYS A O 1
ATOM 1470 N N . ARG A 1 187 ? 0.896 -18.722 -6.642 1.00 86.94 187 ARG A N 1
ATOM 1471 C CA . ARG A 1 187 ? 1.707 -19.555 -5.734 1.00 86.94 187 ARG A CA 1
ATOM 1472 C C . ARG A 1 187 ? 3.109 -18.996 -5.521 1.00 86.94 187 ARG A C 1
ATOM 1474 O O . ARG A 1 187 ? 3.834 -19.492 -4.662 1.00 86.94 187 ARG A O 1
ATOM 1481 N N . LEU A 1 188 ? 3.519 -17.986 -6.290 1.00 86.38 188 LEU A N 1
ATOM 1482 C CA . LEU A 1 188 ? 4.872 -17.440 -6.194 1.00 86.38 188 LEU A CA 1
ATOM 1483 C C . LEU A 1 188 ? 5.155 -16.752 -4.859 1.00 86.38 188 LEU A C 1
ATOM 1485 O O . LEU A 1 188 ? 6.304 -16.795 -4.435 1.00 86.38 188 LEU A O 1
ATOM 1489 N N . LYS A 1 189 ? 4.136 -16.256 -4.145 1.00 88.00 189 LYS A N 1
ATOM 1490 C CA . LYS A 1 189 ? 4.303 -15.756 -2.771 1.00 88.00 189 LYS A CA 1
ATOM 1491 C C . LYS A 1 189 ? 4.825 -16.798 -1.773 1.00 88.00 189 LYS A C 1
ATOM 1493 O O . LYS A 1 189 ? 5.354 -16.453 -0.732 1.00 88.00 189 LYS A O 1
ATOM 1498 N N . ALA A 1 190 ? 4.705 -18.091 -2.080 1.00 82.31 190 ALA A N 1
ATOM 1499 C CA . ALA A 1 190 ? 5.258 -19.158 -1.244 1.00 82.31 190 ALA A CA 1
ATOM 1500 C C . ALA A 1 190 ? 6.754 -19.425 -1.509 1.00 82.31 190 ALA A C 1
ATOM 1502 O O . ALA A 1 190 ? 7.326 -20.350 -0.936 1.00 82.31 190 ALA A O 1
ATOM 1503 N N . LYS A 1 191 ? 7.384 -18.677 -2.422 1.00 83.06 191 LYS A N 1
ATOM 1504 C CA . LYS A 1 191 ? 8.792 -18.833 -2.798 1.00 83.06 191 LYS A CA 1
ATOM 1505 C C . LYS A 1 191 ? 9.574 -17.593 -2.390 1.00 83.06 191 LYS A C 1
ATOM 1507 O O . LYS A 1 191 ? 9.060 -16.486 -2.492 1.00 83.06 191 LYS A O 1
ATOM 1512 N N . GLU A 1 192 ? 10.846 -17.773 -2.041 1.00 76.75 192 GLU A N 1
ATOM 1513 C CA . GLU A 1 192 ? 11.705 -16.647 -1.664 1.00 76.75 192 GLU A CA 1
ATOM 1514 C C . GLU A 1 192 ? 11.820 -15.593 -2.786 1.00 76.75 192 GLU A C 1
ATOM 1516 O O . GLU A 1 192 ? 11.810 -15.953 -3.981 1.00 76.75 192 GLU A O 1
ATOM 1521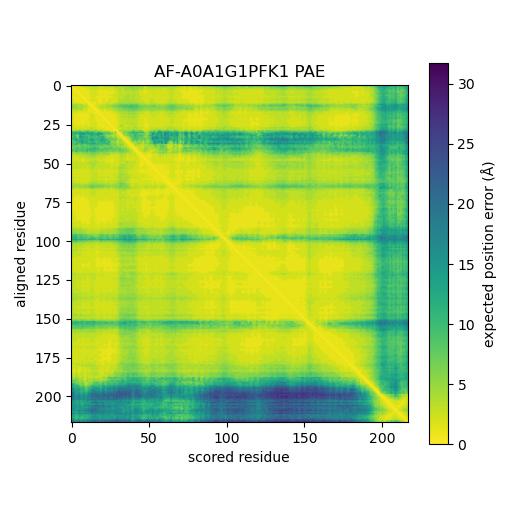 N N . PRO A 1 193 ? 11.946 -14.297 -2.428 1.00 75.31 193 PRO A N 1
ATOM 1522 C CA . PRO A 1 193 ? 12.303 -13.241 -3.365 1.00 75.31 193 PRO A CA 1
ATOM 1523 C C . PRO A 1 193 ? 13.597 -13.583 -4.101 1.00 75.31 193 PRO A C 1
ATOM 1525 O O . PRO A 1 193 ? 14.553 -14.092 -3.514 1.00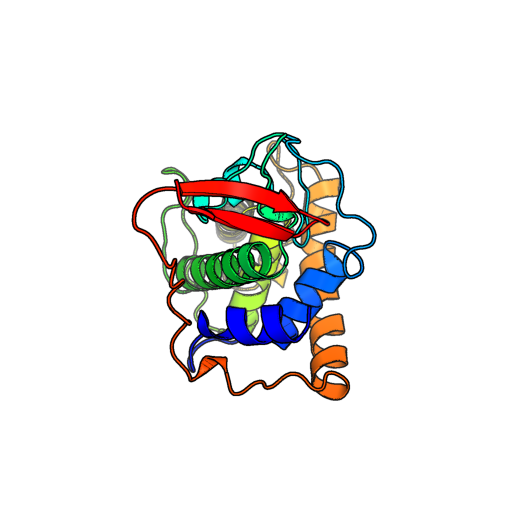 75.31 193 PRO A O 1
ATOM 1528 N N . ARG A 1 194 ? 13.649 -13.295 -5.403 1.00 69.12 194 ARG A N 1
ATOM 1529 C CA . ARG A 1 194 ? 14.899 -13.450 -6.153 1.00 69.12 194 ARG A CA 1
ATOM 1530 C C . ARG A 1 194 ? 15.886 -12.398 -5.659 1.00 69.12 194 ARG A C 1
ATOM 1532 O O . ARG A 1 194 ? 15.542 -11.222 -5.606 1.00 69.12 194 ARG A O 1
ATOM 1539 N N . ARG A 1 195 ? 17.107 -12.815 -5.314 1.00 64.19 195 ARG A N 1
ATOM 1540 C CA . ARG A 1 195 ? 18.198 -11.864 -5.082 1.00 64.19 195 ARG A CA 1
ATOM 1541 C C . ARG A 1 195 ? 18.540 -11.205 -6.410 1.00 64.19 195 ARG A C 1
ATOM 1543 O O . ARG A 1 195 ? 18.750 -11.905 -7.400 1.00 64.19 195 ARG A O 1
ATOM 1550 N N . GLU A 1 196 ? 18.602 -9.882 -6.414 1.00 61.94 196 GLU A N 1
ATOM 1551 C CA . GLU A 1 196 ? 19.156 -9.117 -7.526 1.00 61.94 196 GLU A CA 1
ATOM 1552 C C . GLU A 1 196 ? 20.635 -9.496 -7.655 1.00 61.94 196 GLU A C 1
ATOM 1554 O O . GLU A 1 196 ? 21.464 -9.149 -6.813 1.00 61.94 196 GLU A O 1
ATOM 1559 N N . GLN A 1 197 ? 20.954 -10.317 -8.654 1.00 56.69 197 GLN A N 1
ATOM 1560 C CA . GLN A 1 197 ? 22.327 -10.690 -8.962 1.00 56.69 197 GLN A CA 1
ATOM 1561 C C . GLN A 1 197 ? 22.850 -9.737 -10.026 1.00 56.69 197 GLN A C 1
ATOM 1563 O O . GLN A 1 197 ? 22.513 -9.855 -11.202 1.00 56.69 197 GLN A O 1
ATOM 1568 N N . TYR A 1 198 ? 23.687 -8.801 -9.596 1.00 60.25 198 TYR A N 1
ATOM 1569 C CA . TYR A 1 198 ? 24.507 -8.001 -10.494 1.00 60.25 198 TYR A CA 1
ATOM 1570 C C . TYR A 1 198 ? 25.781 -8.780 -10.817 1.00 60.25 198 TYR A C 1
ATOM 1572 O O . TYR A 1 198 ? 26.377 -9.397 -9.933 1.00 60.25 198 TYR A O 1
ATOM 1580 N N . SER A 1 199 ? 26.230 -8.740 -12.070 1.00 61.50 199 SER A N 1
ATOM 1581 C CA . SER A 1 199 ? 27.471 -9.403 -12.494 1.00 61.50 199 SER A CA 1
ATOM 1582 C C . SER A 1 199 ? 28.738 -8.758 -11.916 1.00 61.50 199 SER A C 1
ATOM 1584 O O . SER A 1 199 ? 29.832 -9.281 -12.112 1.00 6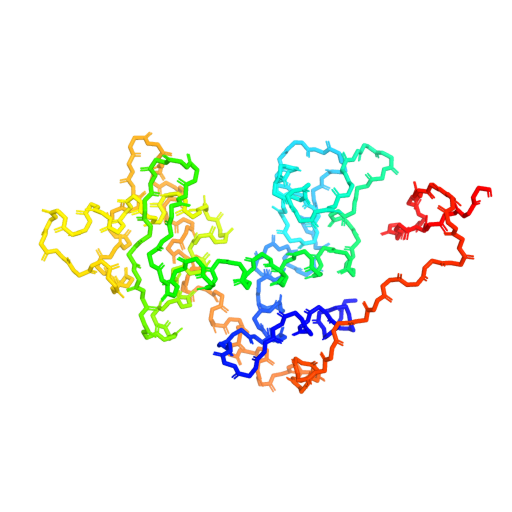1.50 199 SER A O 1
ATOM 1586 N N . CYS A 1 200 ? 28.621 -7.624 -11.220 1.00 66.31 200 CYS A N 1
ATOM 1587 C CA . CYS A 1 200 ? 29.743 -6.827 -10.740 1.00 66.31 200 CYS A CA 1
ATOM 1588 C C . CYS A 1 200 ? 29.409 -6.067 -9.448 1.00 66.31 200 CYS A C 1
ATOM 1590 O O . CYS A 1 200 ? 28.269 -5.672 -9.203 1.00 66.31 200 CYS A O 1
ATOM 1592 N N . ALA A 1 201 ? 30.440 -5.822 -8.635 1.00 68.25 201 ALA A N 1
ATOM 1593 C CA . ALA A 1 201 ? 30.330 -5.095 -7.368 1.00 68.25 201 ALA A CA 1
ATOM 1594 C C . ALA A 1 201 ? 30.325 -3.561 -7.528 1.00 68.25 201 ALA A C 1
ATOM 1596 O O . ALA A 1 201 ? 29.970 -2.852 -6.590 1.00 68.25 201 ALA A O 1
ATOM 1597 N N . LYS A 1 202 ? 30.739 -3.039 -8.691 1.00 69.81 202 LYS A N 1
ATOM 1598 C CA . LYS A 1 202 ? 30.793 -1.603 -9.005 1.00 69.81 202 LYS A CA 1
ATOM 1599 C C . LYS A 1 202 ? 30.146 -1.347 -10.362 1.00 69.81 202 LYS A C 1
ATOM 1601 O O . LYS A 1 202 ? 30.348 -2.117 -11.294 1.00 69.81 202 LYS A O 1
ATOM 1606 N N . GLY A 1 203 ? 29.374 -0.275 -10.453 1.00 77.50 203 GLY A N 1
ATOM 1607 C CA . GLY A 1 203 ? 28.607 0.070 -11.640 1.00 77.50 203 GLY A CA 1
ATOM 1608 C C . GLY A 1 203 ? 27.728 1.285 -11.402 1.00 77.50 203 GLY A C 1
ATOM 1609 O O . GLY A 1 203 ? 27.730 1.876 -10.320 1.00 77.50 203 GLY A O 1
ATOM 1610 N N . HIS A 1 204 ? 26.993 1.665 -12.435 1.00 69.19 204 HIS A N 1
ATOM 1611 C CA . HIS A 1 204 ? 26.003 2.722 -12.370 1.00 69.19 204 HIS A CA 1
ATOM 1612 C C . HIS A 1 204 ? 24.752 2.308 -13.133 1.00 69.19 204 HIS A C 1
ATOM 1614 O O . HIS A 1 204 ? 24.777 1.499 -14.057 1.00 69.19 204 HIS A O 1
ATOM 1620 N N . TRP A 1 205 ? 23.638 2.875 -12.707 1.00 71.31 205 TRP A N 1
ATOM 1621 C CA . TRP A 1 205 ? 22.351 2.667 -13.336 1.00 71.31 205 TRP A CA 1
ATOM 1622 C C . TRP A 1 205 ? 22.149 3.676 -14.458 1.00 71.31 205 TRP A C 1
ATOM 1624 O O . TRP A 1 205 ? 22.291 4.881 -14.236 1.00 71.31 205 TRP A O 1
ATOM 1634 N N . VAL A 1 206 ? 21.768 3.185 -15.631 1.00 70.50 206 VAL A N 1
ATOM 1635 C CA . VAL A 1 206 ? 21.290 4.003 -16.750 1.00 70.50 206 VAL A CA 1
ATOM 1636 C C . VAL A 1 206 ? 19.912 3.525 -17.167 1.00 70.50 206 VAL A C 1
ATOM 1638 O O . VAL A 1 206 ? 19.608 2.353 -17.004 1.00 70.50 206 VAL A O 1
ATOM 1641 N N . THR A 1 207 ? 19.093 4.403 -17.732 1.00 60.75 207 THR A N 1
ATOM 1642 C CA . THR A 1 207 ? 17.812 4.006 -18.330 1.00 60.75 207 THR A CA 1
ATOM 1643 C C . THR A 1 207 ? 18.022 3.801 -19.831 1.00 60.75 207 THR A C 1
ATOM 1645 O O . THR A 1 207 ? 18.455 4.733 -20.507 1.00 60.75 207 THR A O 1
ATOM 1648 N N . ILE A 1 208 ? 17.754 2.600 -20.347 1.00 69.25 208 ILE A N 1
ATOM 1649 C CA . ILE A 1 208 ? 17.792 2.259 -21.779 1.00 69.25 208 ILE A CA 1
ATOM 1650 C C . ILE A 1 208 ? 16.404 1.745 -22.154 1.00 69.25 208 ILE A C 1
ATOM 1652 O O . ILE A 1 208 ? 15.934 0.783 -21.554 1.00 69.25 208 ILE A O 1
ATOM 1656 N N . ASP A 1 209 ? 15.742 2.399 -23.111 1.00 66.81 209 ASP A N 1
ATOM 1657 C CA . ASP A 1 209 ? 14.384 2.055 -23.563 1.00 66.81 209 ASP A CA 1
ATOM 1658 C C . ASP A 1 209 ? 13.382 1.887 -22.402 1.00 66.81 209 ASP A C 1
ATOM 1660 O O . ASP A 1 209 ? 12.663 0.895 -22.335 1.00 66.81 209 ASP A O 1
ATOM 1664 N N . ASP A 1 210 ? 13.384 2.822 -21.444 1.00 47.94 210 ASP A N 1
ATOM 1665 C CA . ASP A 1 210 ? 12.569 2.800 -20.213 1.00 47.94 210 ASP A CA 1
ATOM 1666 C C . ASP A 1 210 ? 12.855 1.638 -19.241 1.00 47.94 210 ASP A C 1
ATOM 1668 O O . ASP A 1 210 ? 12.109 1.411 -18.290 1.00 47.94 210 ASP A O 1
ATOM 1672 N N . HIS A 1 211 ? 13.978 0.937 -19.417 1.00 50.56 211 HIS A N 1
ATOM 1673 C CA . HIS A 1 211 ? 14.453 -0.091 -18.495 1.00 50.56 211 HIS A CA 1
ATOM 1674 C C . HIS A 1 211 ? 15.776 0.359 -17.848 1.00 50.56 211 HIS A C 1
ATOM 1676 O O . HIS A 1 211 ? 16.750 0.620 -18.559 1.00 50.56 211 HIS A O 1
ATOM 1682 N N . PRO A 1 212 ? 15.886 0.473 -16.515 1.00 62.44 212 PRO A N 1
ATOM 1683 C CA . PRO A 1 212 ? 17.158 0.619 -15.841 1.00 62.44 212 PRO A CA 1
ATOM 1684 C C . PRO A 1 212 ? 18.030 -0.609 -16.084 1.00 62.44 212 PRO A C 1
ATOM 1686 O O . PRO A 1 212 ? 17.721 -1.739 -15.712 1.00 62.44 212 PRO A O 1
ATOM 1689 N N . VAL A 1 213 ? 19.180 -0.350 -16.678 1.00 73.38 213 VAL A N 1
ATOM 1690 C CA . VAL A 1 213 ? 20.252 -1.305 -16.887 1.00 73.38 213 VAL A CA 1
ATOM 1691 C C . VAL A 1 213 ? 21.382 -0.931 -15.938 1.00 73.38 213 VAL A C 1
ATOM 1693 O O . VAL A 1 213 ? 21.853 0.210 -15.923 1.00 73.38 213 VAL A O 1
ATOM 1696 N N . TYR A 1 214 ? 21.819 -1.894 -15.126 1.00 74.56 214 TYR A N 1
ATOM 1697 C CA . TYR A 1 214 ? 23.024 -1.728 -14.325 1.00 74.56 214 TYR A CA 1
ATOM 1698 C C . TYR A 1 214 ? 24.232 -1.987 -15.214 1.00 74.56 214 TYR A C 1
ATOM 1700 O O . TYR A 1 214 ? 24.521 -3.130 -15.574 1.00 74.56 214 TYR A O 1
ATOM 1708 N N . ILE A 1 215 ? 24.927 -0.919 -15.587 1.00 77.56 215 ILE A N 1
ATOM 1709 C CA . ILE A 1 215 ? 26.168 -1.011 -16.341 1.00 77.56 215 ILE A CA 1
ATOM 1710 C C . ILE A 1 215 ? 27.308 -1.140 -15.338 1.00 77.56 215 ILE A C 1
ATOM 1712 O O . ILE A 1 215 ? 27.550 -0.248 -14.520 1.00 77.56 215 ILE A O 1
ATOM 1716 N N . CYS A 1 216 ? 28.007 -2.270 -15.409 1.00 82.44 216 CYS A N 1
ATOM 1717 C CA . CYS A 1 216 ? 29.241 -2.481 -14.666 1.00 82.44 216 CYS A CA 1
ATOM 1718 C C . CYS A 1 216 ? 30.273 -1.409 -15.020 1.00 82.44 216 CYS A C 1
ATOM 1720 O O . CYS A 1 216 ? 30.430 -1.067 -16.192 1.00 82.44 216 CYS A O 1
ATOM 1722 N N . ALA A 1 217 ? 30.937 -0.880 -13.994 1.00 73.56 217 ALA A N 1
ATOM 1723 C CA . ALA A 1 217 ? 32.034 0.072 -14.138 1.00 73.56 217 ALA A CA 1
ATOM 1724 C C . ALA A 1 217 ? 33.354 -0.649 -14.421 1.00 73.56 217 ALA A C 1
ATOM 1726 O O . ALA A 1 217 ? 33.535 -1.766 -13.878 1.00 73.56 217 ALA A O 1
#

pLDDT: mean 89.23, std 10.53, range [47.94, 98.62]

Secondary structure (DSSP, 8-state):
-HHHHHHHGGG--TT-S--HHHHHHHHHHHHTTTT----TT-SSSBTTTTB-HHHHHHTT--BSSS-BGGG-HHHHHHHHHHHHHHHHHHHHS--EETTTEEPPP--SHHHHHHHHHHHHHH-HHHHHHHHHHHHHTTS-TT-HHHHGGG--BTTB-HHHHHHHHHHHHHHHHHHHHHHHH----GGGGGSPPPP---S-SSEEEEEETTEEEEEE-

Solvent-accessible surface area (backbone atoms only — not comparable to full-atom values): 11419 Å² total; per-residue (Å²): 104,72,70,26,34,32,52,18,23,16,62,37,47,91,88,48,88,64,45,34,37,48,49,51,14,48,30,38,71,56,9,71,73,58,76,57,32,72,55,74,49,46,74,52,58,18,16,42,63,37,39,32,46,67,59,35,42,76,55,71,37,56,76,34,75,70,37,40,36,38,53,19,56,51,58,28,31,37,32,49,33,48,49,53,47,50,40,45,59,39,32,53,34,71,33,77,41,96,88,76,38,50,32,58,49,20,76,54,63,74,46,31,48,40,54,31,46,26,20,71,70,70,33,56,58,52,51,19,49,6,21,55,49,16,42,74,70,74,38,53,44,58,39,56,86,51,17,65,80,36,36,48,47,101,93,27,54,61,72,55,33,49,51,22,55,52,46,43,61,47,38,60,54,43,22,55,51,35,66,75,69,52,89,70,63,72,68,37,25,81,37,81,59,80,77,88,80,66,98,54,97,48,59,49,71,38,58,55,94,70,36,73,42,78,43,67,106

Foldseek 3Di:
DLVLLLLLLLLAAPPAPDWSLLLVLQLCVQDVVPPNQDAALDQFQGARNRDHPVLLVVLVFDGHNFGGCSLASNSVSNSVSNLLVVQLVQQCPWHDDPNPFTHDHQPPNVLSSLLSQLCSQQNNRLLRVLLVVLVVVVHHSNHCVSSLVSSDDPVHHPVSSVVSVVRSVRSVVSSVVCVPPPPRDRCSNHDHRDPPDDPDPAFDWGQDPSHTDTGHD

Mean predicted aligned error: 5.76 Å

Nearest PDB structures (foldseek):
  5aa2-assembly4_D  TM=7.846E-01  e=2.732E-05  Pseudomonas aeruginosa BWHPSA013
  4oz9-assembly1_A  TM=7.791E-01  e=5.557E-05  Pseudomonas aeruginosa PAO1
  5aa2-assembly2_B  TM=7.845E-01  e=1.070E-04  Pseudomonas aeruginosa BWHPSA013
  4p11-assembly1_A  TM=8.107E-01  e=2.061E-04  Pseudomonas aeruginosa PAO1
  4oyv-assembly1_A  TM=7.751E-01  e=1.406E-04  Pseudomonas aeruginosa PAO1

Radius of gyration: 17.69 Å; Cα contacts (8 Å, |Δi|>4): 389; chains: 1; bounding box: 49×40×44 Å